Protein AF-A0A1V5IBQ7-F1 (afdb_monomer_lite)

Structure (mmCIF, N/CA/C/O backbone):
data_AF-A0A1V5IBQ7-F1
#
_entry.id   AF-A0A1V5IBQ7-F1
#
loop_
_atom_site.group_PDB
_atom_site.id
_atom_site.type_symbol
_atom_site.label_atom_id
_atom_site.label_alt_id
_atom_site.label_comp_id
_atom_site.label_asym_id
_atom_site.label_entity_id
_atom_site.label_seq_id
_atom_site.pdbx_PDB_ins_code
_atom_site.Cartn_x
_atom_site.Cartn_y
_atom_site.Cartn_z
_atom_site.occupancy
_atom_site.B_iso_or_equiv
_atom_site.auth_seq_id
_atom_site.auth_comp_id
_atom_site.auth_asym_id
_atom_site.auth_atom_id
_atom_site.pdbx_PDB_model_num
ATOM 1 N N . MET A 1 1 ? -0.102 -18.484 -30.378 1.00 35.25 1 MET A N 1
ATOM 2 C CA . MET A 1 1 ? -0.505 -17.103 -30.706 1.00 35.25 1 MET A CA 1
ATOM 3 C C . MET A 1 1 ? 0.194 -16.217 -29.705 1.00 35.25 1 MET A C 1
ATOM 5 O O . MET A 1 1 ? -0.128 -16.312 -28.526 1.00 35.25 1 MET A O 1
ATOM 9 N N . ASP A 1 2 ? 1.198 -15.472 -30.157 1.00 36.94 2 ASP A N 1
ATOM 10 C CA . ASP A 1 2 ? 1.989 -14.586 -29.307 1.00 36.94 2 ASP A CA 1
ATOM 11 C C . ASP A 1 2 ? 1.086 -13.490 -28.753 1.00 36.94 2 ASP A C 1
ATOM 13 O O . ASP A 1 2 ? 0.539 -12.674 -29.496 1.00 36.94 2 ASP A O 1
ATOM 17 N N . SER A 1 3 ? 0.877 -13.509 -27.437 1.00 38.28 3 SER A N 1
ATOM 18 C CA . SER A 1 3 ? 0.305 -12.353 -26.763 1.00 38.28 3 SER A CA 1
ATOM 19 C C . SER A 1 3 ? 1.280 -11.197 -26.986 1.00 38.28 3 SER A C 1
ATOM 21 O O . SER A 1 3 ? 2.475 -11.395 -26.744 1.00 38.28 3 SER A O 1
ATOM 23 N N . PRO A 1 4 ? 0.836 -10.015 -27.450 1.00 46.97 4 PRO A N 1
ATOM 24 C CA . PRO A 1 4 ? 1.734 -8.875 -27.555 1.00 46.97 4 PRO A CA 1
ATOM 25 C C . PRO A 1 4 ? 2.390 -8.678 -26.183 1.00 46.97 4 PRO A C 1
ATOM 27 O O . PRO A 1 4 ? 1.719 -8.770 -25.146 1.00 46.97 4 PRO A O 1
ATOM 30 N N . GLY A 1 5 ? 3.720 -8.552 -26.171 1.00 51.47 5 GLY A N 1
ATOM 31 C CA . GLY A 1 5 ? 4.508 -8.377 -24.950 1.00 51.47 5 GLY A CA 1
ATOM 32 C C . GLY A 1 5 ? 4.033 -7.172 -24.134 1.00 51.47 5 GLY A C 1
ATOM 33 O O . GLY A 1 5 ? 3.216 -6.380 -24.603 1.00 51.47 5 GLY A O 1
ATOM 34 N N . TYR A 1 6 ? 4.535 -7.036 -22.906 1.00 53.69 6 TYR A N 1
ATOM 35 C CA . TYR A 1 6 ? 4.294 -5.849 -22.083 1.00 53.69 6 TYR A CA 1
ATOM 36 C C . TYR A 1 6 ? 4.487 -4.559 -22.901 1.00 53.69 6 TYR A C 1
ATOM 38 O O . TYR A 1 6 ? 5.527 -4.370 -23.535 1.00 53.69 6 TYR A O 1
ATOM 46 N N . GLN A 1 7 ? 3.489 -3.673 -22.870 1.00 56.88 7 GLN A N 1
ATOM 47 C CA . GLN A 1 7 ? 3.566 -2.362 -23.504 1.00 56.88 7 GLN A CA 1
ATOM 48 C C . GLN A 1 7 ? 3.647 -1.294 -22.419 1.00 56.88 7 GLN A C 1
ATOM 50 O O . GLN A 1 7 ? 2.712 -1.103 -21.642 1.00 56.88 7 GLN A O 1
ATOM 55 N N . GLN A 1 8 ? 4.767 -0.574 -22.380 1.00 57.59 8 GLN A N 1
ATOM 56 C CA . GLN A 1 8 ? 4.856 0.643 -21.584 1.00 57.59 8 GLN A CA 1
ATOM 57 C C . GLN A 1 8 ? 3.923 1.691 -22.187 1.00 57.59 8 GLN A C 1
ATOM 59 O O . GLN A 1 8 ? 3.965 1.940 -23.393 1.00 57.59 8 GLN A O 1
ATOM 64 N N . LEU A 1 9 ? 3.093 2.312 -21.352 1.00 61.78 9 LEU A N 1
ATOM 65 C CA . LEU A 1 9 ? 2.258 3.414 -21.805 1.00 61.78 9 LEU A CA 1
ATOM 66 C C . LEU A 1 9 ? 3.165 4.605 -22.127 1.00 61.78 9 LEU A C 1
ATOM 68 O O . LEU A 1 9 ? 3.893 5.107 -21.266 1.00 61.78 9 LEU A O 1
ATOM 72 N N . VAL A 1 10 ? 3.157 5.013 -23.395 1.00 56.47 10 VAL A N 1
ATOM 73 C CA . VAL A 1 10 ? 3.903 6.177 -23.874 1.00 56.47 10 VAL A CA 1
ATOM 74 C C . VAL A 1 10 ? 3.094 7.419 -23.516 1.00 56.47 10 VAL A C 1
ATOM 76 O O . VAL A 1 10 ? 1.990 7.620 -24.019 1.00 56.47 10 VAL A O 1
ATOM 79 N N . LEU A 1 11 ? 3.635 8.229 -22.611 1.00 61.00 11 LEU A N 1
ATOM 80 C CA . LEU A 1 11 ? 2.981 9.415 -22.061 1.00 61.00 11 LEU A CA 1
ATOM 81 C C . LEU A 1 11 ? 3.587 10.662 -22.707 1.00 61.00 11 LEU A C 1
ATOM 83 O O . LEU A 1 11 ? 4.438 11.304 -22.107 1.00 61.00 11 LEU A O 1
ATOM 87 N N . GLY A 1 12 ? 3.177 10.956 -23.944 1.00 53.47 12 GLY A N 1
ATOM 88 C CA . GLY A 1 12 ? 3.605 12.152 -24.684 1.00 53.47 12 GLY A CA 1
ATOM 89 C C . GLY A 1 12 ? 5.128 12.316 -24.844 1.00 53.47 12 GLY A C 1
ATOM 90 O O . GLY A 1 12 ? 5.923 11.448 -24.490 1.00 53.47 12 GLY A O 1
ATOM 91 N N . ASN A 1 13 ? 5.537 13.438 -25.423 1.00 53.88 13 ASN A N 1
ATOM 92 C CA . ASN A 1 13 ? 6.916 13.910 -25.512 1.00 53.88 13 ASN A CA 1
ATOM 93 C C . ASN A 1 13 ? 7.225 14.930 -24.403 1.00 53.88 13 ASN A C 1
ATOM 95 O O . ASN A 1 13 ? 6.336 15.425 -23.711 1.00 53.88 13 ASN A O 1
ATOM 99 N N . TRP A 1 14 ? 8.504 15.284 -24.250 1.00 46.31 14 TRP A N 1
ATOM 100 C CA . TRP A 1 14 ? 8.918 16.377 -23.365 1.00 46.31 14 TRP A CA 1
ATOM 101 C C . TRP A 1 14 ? 8.204 17.684 -23.753 1.00 46.31 14 TRP A C 1
ATOM 103 O O . TRP A 1 14 ? 8.343 18.151 -24.884 1.00 46.31 14 TRP A O 1
ATOM 113 N N . GLY A 1 15 ? 7.446 18.259 -22.814 1.00 52.03 15 GLY A N 1
ATOM 114 C CA . GLY A 1 15 ? 6.606 19.444 -23.033 1.00 52.03 15 GLY A CA 1
ATOM 115 C C . GLY A 1 15 ? 5.117 19.155 -23.275 1.00 52.03 15 GLY A C 1
ATOM 116 O O . GLY A 1 15 ? 4.326 20.099 -23.274 1.00 52.03 15 GLY A O 1
ATOM 117 N N . ASP A 1 16 ? 4.721 17.887 -23.431 1.00 50.47 16 ASP A N 1
ATOM 118 C CA . ASP A 1 16 ? 3.311 17.492 -23.502 1.00 50.47 16 ASP A CA 1
ATOM 119 C C . ASP A 1 16 ? 2.652 17.487 -22.106 1.00 50.47 16 ASP A C 1
ATOM 121 O O . ASP A 1 16 ? 3.338 17.349 -21.088 1.00 50.47 16 ASP A O 1
ATOM 125 N N . PRO A 1 17 ? 1.313 17.615 -22.019 1.00 57.62 17 PRO A N 1
ATOM 126 C CA . PRO A 1 17 ? 0.596 17.506 -20.754 1.00 57.62 17 PRO A CA 1
ATOM 127 C C . PRO A 1 17 ? 0.836 16.155 -20.073 1.00 57.62 17 PRO A C 1
ATOM 129 O O . PRO A 1 17 ? 0.844 15.112 -20.727 1.00 57.62 17 PRO A O 1
ATOM 132 N N . ALA A 1 18 ? 0.940 16.168 -18.742 1.00 63.75 18 ALA A N 1
ATOM 133 C CA . ALA A 1 18 ? 1.039 14.944 -17.957 1.00 63.75 18 ALA A CA 1
ATOM 134 C C . ALA A 1 18 ? -0.150 14.010 -18.253 1.00 63.75 18 ALA A C 1
ATOM 136 O O . ALA A 1 18 ? -1.313 14.409 -18.133 1.00 63.75 18 ALA A O 1
ATOM 137 N N . ALA A 1 19 ? 0.143 12.764 -18.620 1.00 77.44 19 ALA A N 1
ATOM 138 C CA . ALA A 1 19 ? -0.859 11.762 -18.966 1.00 77.44 19 ALA A CA 1
ATOM 139 C C . ALA A 1 19 ? -0.972 10.705 -17.864 1.00 77.44 19 ALA A C 1
ATOM 141 O O . ALA A 1 19 ? -0.015 10.445 -17.130 1.00 77.44 19 ALA A O 1
ATOM 142 N N . THR A 1 20 ? -2.160 10.112 -17.723 1.00 84.75 20 THR A N 1
ATOM 143 C CA . THR A 1 20 ? -2.398 9.083 -16.706 1.00 84.75 20 THR A CA 1
ATOM 144 C C . THR A 1 20 ? -1.572 7.832 -16.982 1.00 84.75 20 THR A C 1
ATOM 146 O O . THR A 1 20 ? -1.554 7.308 -18.094 1.00 84.75 20 THR A O 1
ATOM 149 N N . VAL A 1 21 ? -0.902 7.349 -15.942 1.00 89.25 21 VAL A N 1
ATOM 150 C CA . VAL A 1 21 ? -0.140 6.097 -15.950 1.00 89.25 21 VAL A CA 1
ATOM 151 C C . VAL A 1 21 ? -1.081 4.891 -15.874 1.00 89.25 21 VAL A C 1
ATOM 153 O O . VAL A 1 21 ? -0.724 3.795 -16.293 1.00 89.25 21 VAL A O 1
ATOM 156 N N . PHE A 1 22 ? -2.305 5.078 -15.375 1.00 91.00 22 PHE A N 1
ATOM 157 C CA . PHE A 1 22 ? -3.298 4.016 -15.233 1.00 91.00 22 PHE A CA 1
ATOM 158 C C . PHE A 1 22 ? -4.612 4.441 -15.906 1.00 91.00 22 PHE A C 1
ATOM 160 O O . PHE A 1 22 ? -5.525 4.925 -15.233 1.00 91.00 22 PHE A O 1
ATOM 167 N N . PRO A 1 23 ? -4.736 4.284 -17.241 1.00 89.12 23 PRO A N 1
ATOM 168 C CA . PRO A 1 23 ? -5.929 4.677 -17.981 1.00 89.12 23 PRO A CA 1
ATOM 169 C C . PRO A 1 23 ? -7.198 4.074 -17.381 1.00 89.12 23 PRO A C 1
ATOM 171 O O . PRO A 1 23 ? -7.229 2.880 -17.073 1.00 89.12 23 PRO A O 1
ATOM 174 N N . TRP A 1 24 ? -8.248 4.895 -17.261 1.00 86.75 24 TRP A N 1
ATOM 175 C CA . TRP A 1 24 ? -9.507 4.518 -16.610 1.00 86.75 24 TRP A CA 1
ATOM 176 C C . TRP A 1 24 ? -10.040 3.171 -17.101 1.00 86.75 24 TRP A C 1
ATOM 178 O O . TRP A 1 24 ? -10.300 2.300 -16.280 1.00 86.75 24 TRP A O 1
ATOM 188 N N . ASP A 1 25 ? -10.122 2.961 -18.417 1.00 87.50 25 ASP A N 1
ATOM 189 C CA . ASP A 1 25 ? -10.703 1.743 -18.993 1.00 87.50 25 ASP A CA 1
ATOM 190 C C . ASP A 1 25 ? -9.918 0.477 -18.625 1.00 87.50 25 ASP A C 1
ATOM 192 O O . ASP A 1 25 ? -10.505 -0.577 -18.380 1.00 87.50 25 ASP A O 1
ATOM 196 N N . GLN A 1 26 ? -8.587 0.575 -18.530 1.00 90.56 26 GLN A N 1
ATOM 197 C CA . GLN A 1 26 ? -7.750 -0.547 -18.102 1.00 90.56 26 GLN A CA 1
ATOM 198 C C . GLN A 1 26 ? -7.884 -0.783 -16.597 1.00 90.56 26 GLN A C 1
ATOM 200 O O . GLN A 1 26 ? -8.040 -1.923 -16.161 1.00 90.56 26 GLN A O 1
ATOM 205 N N . PHE A 1 27 ? -7.849 0.293 -15.808 1.00 91.38 27 PHE A N 1
ATOM 206 C CA . PHE A 1 27 ? -7.918 0.228 -14.355 1.00 91.38 27 PHE A CA 1
ATOM 207 C C . PHE A 1 27 ? -9.284 -0.263 -13.860 1.00 91.38 27 PHE A C 1
ATOM 209 O O . PHE A 1 27 ? -9.351 -1.247 -13.124 1.00 91.38 27 PHE A O 1
ATOM 216 N N . VAL A 1 28 ? -10.384 0.352 -14.308 1.00 90.44 28 VAL A N 1
ATOM 217 C CA . VAL A 1 28 ? -11.749 0.015 -13.873 1.00 90.44 28 VAL A CA 1
ATOM 218 C 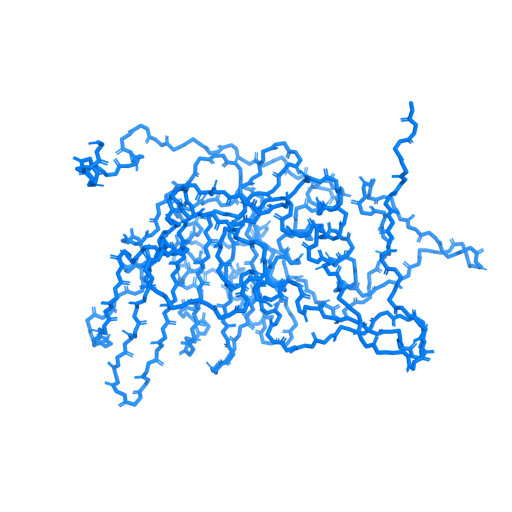C . VAL A 1 28 ? -12.101 -1.434 -14.209 1.00 90.44 28 VAL A C 1
ATOM 220 O O . VAL A 1 28 ? -12.747 -2.124 -13.423 1.00 90.44 28 VAL A O 1
ATOM 223 N N . ALA A 1 29 ? -11.571 -1.960 -15.319 1.00 91.94 29 ALA A N 1
ATOM 224 C CA . ALA A 1 29 ? -11.750 -3.352 -15.705 1.00 91.94 29 ALA A CA 1
ATOM 225 C C . ALA A 1 29 ? -11.104 -4.341 -14.718 1.00 91.94 29 ALA A C 1
ATOM 227 O O . ALA A 1 29 ? -11.378 -5.546 -14.811 1.00 91.94 29 ALA A O 1
ATOM 228 N N . ARG A 1 30 ? -10.229 -3.888 -13.809 1.00 95.25 30 ARG A N 1
ATOM 229 C CA . ARG A 1 30 ? -9.585 -4.665 -12.729 1.00 95.25 30 ARG A CA 1
ATOM 230 C C . ARG A 1 30 ? -10.206 -4.427 -11.357 1.00 95.25 30 ARG A C 1
ATOM 232 O O . ARG A 1 30 ? -9.819 -5.092 -10.401 1.00 95.25 30 ARG A O 1
ATOM 239 N N . VAL A 1 31 ? -11.182 -3.535 -11.249 1.00 93.38 31 VAL A N 1
ATOM 240 C CA . VAL A 1 31 ? -11.894 -3.332 -9.992 1.00 93.38 31 VAL A CA 1
ATOM 241 C C . VAL A 1 31 ? -12.941 -4.435 -9.819 1.00 93.38 31 VAL A C 1
ATOM 243 O O . VAL A 1 31 ? -13.623 -4.823 -10.775 1.00 93.38 31 VAL A O 1
ATOM 246 N N . ARG A 1 32 ? -13.031 -5.009 -8.620 1.00 89.81 32 ARG A N 1
ATOM 247 C CA . ARG A 1 32 ? -13.919 -6.132 -8.297 1.00 89.81 32 ARG A CA 1
ATOM 248 C C . ARG A 1 32 ? -14.661 -5.893 -6.983 1.00 89.81 32 ARG A C 1
ATOM 250 O O . ARG A 1 32 ? -14.136 -5.208 -6.103 1.00 89.81 32 ARG A O 1
ATOM 257 N N . PRO A 1 33 ? -15.842 -6.508 -6.805 1.00 85.88 33 PRO A N 1
ATOM 258 C CA . PRO A 1 33 ? -16.378 -6.715 -5.472 1.00 85.88 33 PRO A CA 1
ATOM 259 C C . PRO A 1 33 ? -15.446 -7.691 -4.744 1.00 85.88 33 PRO A C 1
ATOM 261 O O . PRO A 1 33 ? -15.320 -8.851 -5.137 1.00 85.88 33 PRO A O 1
ATOM 264 N N . VAL A 1 34 ? -14.756 -7.205 -3.715 1.00 90.12 34 VAL A N 1
ATOM 265 C CA . VAL A 1 34 ? -13.892 -8.001 -2.834 1.00 90.12 34 VAL A CA 1
ATOM 266 C C . VAL A 1 34 ? -14.585 -8.083 -1.470 1.00 90.12 34 VAL A C 1
ATOM 268 O O . VAL A 1 34 ? -14.435 -7.162 -0.670 1.00 90.12 34 VAL A O 1
ATOM 271 N N . PRO A 1 35 ? -15.399 -9.122 -1.198 1.00 87.06 35 PRO A N 1
ATOM 272 C CA . PRO A 1 35 ? -16.216 -9.190 0.019 1.00 87.06 35 PRO A CA 1
ATOM 273 C C . PRO A 1 35 ? -15.404 -9.150 1.316 1.00 87.06 35 PRO A C 1
ATOM 275 O O . PRO A 1 35 ? -15.910 -8.728 2.352 1.00 87.06 35 PRO A O 1
ATOM 278 N N . GLU A 1 36 ? -14.152 -9.598 1.260 1.00 88.69 36 GLU A N 1
ATOM 279 C CA . GLU A 1 36 ? -13.222 -9.602 2.385 1.00 88.69 36 GLU A CA 1
ATOM 280 C C . GLU A 1 36 ? -12.582 -8.226 2.633 1.00 88.69 36 GLU A C 1
ATOM 282 O O . GLU A 1 36 ? -11.951 -8.041 3.672 1.00 88.69 36 GLU A O 1
ATOM 287 N N . TYR A 1 37 ? -12.739 -7.266 1.710 1.00 95.88 37 TYR A N 1
ATOM 288 C CA . TYR A 1 37 ? -12.094 -5.961 1.806 1.00 95.88 37 TYR A CA 1
ATOM 289 C C . TYR A 1 37 ? -12.641 -5.140 2.969 1.00 95.88 37 TYR A C 1
ATOM 291 O O . TYR A 1 37 ? -13.819 -4.768 3.001 1.00 95.88 37 TYR A O 1
ATOM 299 N N . VAL A 1 38 ? -11.738 -4.803 3.888 1.00 97.50 38 VAL A N 1
ATOM 300 C CA . VAL A 1 38 ? -11.978 -3.865 4.983 1.00 97.50 38 VAL A CA 1
ATOM 301 C C . VAL A 1 38 ? -10.990 -2.713 4.876 1.00 97.50 38 VAL A C 1
ATOM 303 O O . VAL A 1 38 ? -9.784 -2.917 4.724 1.00 97.50 38 VAL A O 1
ATOM 306 N N . VAL A 1 39 ? -11.505 -1.494 4.996 1.00 98.19 39 VAL A N 1
ATOM 307 C CA . VAL A 1 39 ? -10.708 -0.271 5.072 1.00 98.19 39 VAL A CA 1
ATOM 308 C C . VAL A 1 39 ? -10.912 0.396 6.422 1.00 98.19 39 VAL A C 1
ATOM 310 O O . VAL A 1 39 ? -12.038 0.473 6.913 1.00 98.19 39 VAL A O 1
ATOM 313 N N . ALA A 1 40 ? -9.831 0.895 7.014 1.00 98.56 40 ALA A N 1
ATOM 314 C CA . ALA A 1 40 ? -9.877 1.720 8.213 1.00 98.56 40 ALA A CA 1
ATOM 315 C C . ALA A 1 40 ? -9.034 2.985 8.043 1.00 98.56 40 ALA A C 1
ATOM 317 O O . ALA A 1 40 ? -7.944 2.930 7.477 1.00 98.56 40 ALA A O 1
ATOM 318 N N . SER A 1 41 ? -9.517 4.108 8.570 1.00 98.38 41 SER A N 1
ATOM 319 C CA . SER A 1 41 ? -8.748 5.344 8.712 1.00 98.38 41 SER A CA 1
ATOM 320 C C . SER A 1 41 ? -8.792 5.806 10.160 1.00 98.38 41 SER A C 1
ATOM 322 O O . SER A 1 41 ? -9.868 5.959 10.751 1.00 98.38 41 SER A O 1
ATOM 324 N N . LEU A 1 42 ? -7.605 5.979 10.738 1.00 98.38 42 LEU A N 1
ATOM 325 C CA . LEU A 1 42 ? -7.406 6.477 12.089 1.00 98.38 42 LEU A CA 1
ATOM 326 C C . LEU A 1 42 ? -6.672 7.816 12.012 1.00 98.38 42 LEU A C 1
ATOM 328 O O . LEU A 1 42 ? -5.600 7.916 11.408 1.00 98.38 42 LEU A O 1
ATOM 332 N N . ILE A 1 43 ? -7.221 8.834 12.671 1.00 97.94 43 ILE A N 1
ATOM 333 C CA . ILE A 1 43 ? -6.656 10.186 12.697 1.00 97.94 43 ILE A CA 1
ATOM 334 C C . ILE A 1 43 ? -6.471 10.611 14.147 1.00 97.94 43 ILE A C 1
ATOM 336 O O . ILE A 1 43 ? -7.441 10.732 14.893 1.00 97.94 43 ILE A O 1
ATOM 340 N N . HIS A 1 44 ? -5.226 10.858 14.548 1.00 97.00 44 HIS A N 1
ATOM 341 C CA . HIS A 1 44 ? -4.927 11.364 15.883 1.00 97.00 44 HIS A CA 1
ATOM 342 C C . HIS A 1 44 ? -5.070 12.895 15.930 1.00 97.00 44 HIS A C 1
ATOM 344 O O . HIS A 1 44 ? -4.364 13.638 15.244 1.00 97.00 44 HIS A O 1
ATOM 350 N N . ASN A 1 45 ? -5.987 13.374 16.768 1.00 95.75 45 ASN A N 1
ATOM 351 C CA . ASN A 1 45 ? -6.273 14.785 16.990 1.00 95.75 45 ASN A CA 1
ATOM 352 C C . ASN A 1 45 ? -5.654 15.235 18.317 1.00 95.75 45 ASN A C 1
ATOM 354 O O . ASN A 1 45 ? -6.316 15.287 19.354 1.00 95.75 45 ASN A O 1
ATOM 358 N N . ALA A 1 46 ? -4.362 15.572 18.282 1.00 92.19 46 ALA A N 1
ATOM 359 C CA . ALA A 1 46 ? -3.617 15.974 19.476 1.00 92.19 46 ALA A CA 1
ATOM 360 C C . ALA A 1 46 ? -4.258 17.142 20.264 1.00 92.19 46 ALA A C 1
ATOM 362 O O . ALA A 1 46 ? -4.322 17.036 21.490 1.00 92.19 46 ALA A O 1
ATOM 363 N N . PRO A 1 47 ? -4.786 18.218 19.632 1.00 93.81 47 PRO A N 1
ATOM 364 C CA . PRO A 1 47 ? -5.398 19.324 20.377 1.00 93.81 47 PRO A CA 1
ATOM 365 C C . PRO A 1 47 ? -6.659 18.915 21.148 1.00 93.81 47 PRO A C 1
ATOM 367 O O . PRO A 1 47 ? -6.883 19.387 22.259 1.00 93.81 47 PRO A O 1
ATOM 370 N N . GLN A 1 48 ? -7.468 18.026 20.573 1.00 95.69 48 GLN A N 1
ATOM 371 C CA . GLN A 1 48 ? -8.701 17.516 21.174 1.00 95.69 48 GLN A CA 1
ATOM 372 C C . GLN A 1 48 ? -8.449 16.327 22.108 1.00 95.69 48 GLN A C 1
ATOM 374 O O . GLN A 1 48 ? -9.345 15.941 22.850 1.00 95.69 48 GLN A O 1
ATOM 379 N N . ARG A 1 49 ? -7.232 15.763 22.099 1.00 96.81 49 ARG A N 1
ATOM 380 C CA . ARG A 1 49 ? -6.878 14.512 22.786 1.00 96.81 49 ARG A CA 1
ATOM 381 C C . ARG A 1 49 ? -7.798 13.358 22.386 1.00 96.81 49 ARG A C 1
ATOM 383 O O . ARG A 1 49 ? -8.135 12.514 23.215 1.00 96.81 49 ARG A O 1
ATOM 390 N N . THR A 1 50 ? -8.168 13.305 21.110 1.00 98.19 50 THR A N 1
ATOM 391 C CA . THR A 1 50 ? -9.027 12.257 20.557 1.00 98.19 50 THR A CA 1
ATOM 392 C C . THR A 1 50 ? -8.369 11.540 19.386 1.00 98.19 50 THR A C 1
ATOM 394 O O . THR A 1 50 ? -7.433 12.035 18.757 1.00 98.19 50 THR A O 1
ATOM 397 N N . VAL A 1 51 ? -8.864 10.346 19.086 1.00 98.19 51 VAL A N 1
ATOM 398 C CA . VAL A 1 51 ? -8.591 9.615 17.853 1.00 98.19 51 VAL A CA 1
ATOM 399 C C . VAL A 1 51 ? -9.918 9.420 17.133 1.00 98.19 51 VAL A C 1
ATOM 401 O O . VAL A 1 51 ? -10.827 8.794 17.681 1.00 98.19 51 VAL A O 1
ATOM 404 N N . GLN A 1 52 ? -10.022 9.939 15.911 1.00 98.31 52 GLN A N 1
ATOM 405 C CA . GLN A 1 52 ? -11.117 9.587 15.014 1.00 98.31 52 GLN A CA 1
ATOM 406 C C . GLN A 1 52 ? -10.819 8.221 14.408 1.00 98.31 52 GLN A C 1
ATOM 408 O O . GLN A 1 52 ? -9.740 8.013 13.853 1.00 98.31 52 GLN A O 1
ATOM 413 N N . VAL A 1 53 ? -11.774 7.305 14.494 1.00 98.38 53 VAL A N 1
ATOM 414 C CA . VAL A 1 53 ? -11.694 5.966 13.923 1.00 98.38 53 VAL A CA 1
ATOM 415 C C . VAL A 1 53 ? -12.871 5.765 12.989 1.00 98.38 53 VAL A C 1
ATOM 417 O O . VAL A 1 53 ? -14.022 5.752 13.420 1.00 98.38 53 VAL A O 1
ATOM 420 N N . THR A 1 54 ? -12.568 5.546 11.717 1.00 98.44 54 THR A N 1
ATOM 421 C CA . THR A 1 54 ? -13.543 5.113 10.718 1.00 98.44 54 THR A CA 1
ATOM 422 C C . THR A 1 54 ? -13.128 3.756 10.173 1.00 98.44 54 THR A C 1
ATOM 424 O O . THR A 1 54 ? -11.947 3.509 9.932 1.00 98.44 54 THR A O 1
ATOM 427 N N . ALA A 1 55 ? -14.087 2.854 10.000 1.00 98.31 55 ALA A N 1
ATOM 428 C CA . ALA A 1 55 ? -13.876 1.567 9.356 1.00 98.31 55 ALA A CA 1
ATOM 429 C C . ALA A 1 55 ? -15.084 1.216 8.495 1.00 98.31 55 ALA A C 1
ATOM 431 O O . ALA A 1 55 ? -16.222 1.481 8.882 1.00 98.31 55 ALA A O 1
ATOM 432 N N . SER A 1 56 ? -14.850 0.625 7.330 1.00 97.56 56 SER A N 1
ATOM 433 C CA . SER A 1 56 ? -15.892 0.262 6.373 1.00 97.56 56 SER A CA 1
ATOM 434 C C . SER A 1 56 ? -15.551 -1.023 5.625 1.00 97.56 56 SER A C 1
ATOM 436 O O . SER A 1 56 ? -14.385 -1.394 5.496 1.00 97.56 56 SER A O 1
ATOM 438 N N . ARG A 1 57 ? -16.583 -1.682 5.103 1.00 95.44 57 ARG A N 1
ATOM 439 C CA . ARG A 1 57 ? -16.481 -2.782 4.130 1.00 95.44 57 ARG A CA 1
ATOM 440 C C . ARG A 1 57 ? -17.094 -2.354 2.803 1.00 95.44 57 ARG A C 1
ATOM 442 O O . ARG A 1 57 ? -17.866 -1.399 2.783 1.00 95.44 57 ARG A O 1
ATOM 449 N N . LEU A 1 58 ? -16.811 -3.071 1.719 1.00 91.50 58 LEU A N 1
ATOM 450 C CA . LEU A 1 58 ? -17.525 -2.838 0.459 1.00 91.50 58 LEU A CA 1
ATOM 451 C C . LEU A 1 58 ? -19.019 -3.159 0.601 1.00 91.50 58 LEU A C 1
ATOM 453 O O . LEU A 1 58 ? -19.396 -4.140 1.249 1.00 91.50 58 LEU A O 1
ATOM 457 N N . ASP A 1 59 ? -19.862 -2.354 -0.042 1.00 87.69 59 ASP A N 1
ATOM 458 C CA . ASP A 1 59 ? -21.252 -2.730 -0.296 1.00 87.69 59 ASP A CA 1
ATOM 459 C C . ASP A 1 59 ? -21.290 -3.767 -1.434 1.00 87.69 59 ASP A C 1
ATOM 461 O O . ASP A 1 59 ? -20.864 -3.463 -2.553 1.00 87.69 59 ASP A O 1
ATOM 465 N N . PRO A 1 60 ? -21.788 -4.995 -1.199 1.00 81.31 60 PRO A N 1
ATOM 466 C CA . PRO A 1 60 ? -21.859 -6.020 -2.239 1.00 81.31 60 PRO A CA 1
ATOM 467 C C . PRO A 1 60 ? -22.826 -5.659 -3.376 1.00 81.31 60 PRO A C 1
ATOM 469 O O . PRO A 1 60 ? -22.770 -6.278 -4.438 1.00 81.31 60 PRO A O 1
ATOM 472 N N . THR A 1 61 ? -23.717 -4.687 -3.164 1.00 81.31 61 THR A N 1
ATOM 473 C CA . THR A 1 61 ? -24.681 -4.212 -4.163 1.00 81.31 61 THR A CA 1
ATOM 474 C C . THR A 1 61 ? -24.152 -3.040 -4.989 1.00 81.31 61 THR A C 1
ATOM 476 O O . THR A 1 61 ? -24.756 -2.687 -6.005 1.00 81.31 61 THR A O 1
ATOM 479 N N . TYR A 1 62 ? -23.015 -2.454 -4.598 1.00 81.38 62 TYR A N 1
ATOM 480 C CA . TYR A 1 62 ? -22.424 -1.341 -5.324 1.00 81.38 62 TYR A CA 1
ATOM 481 C C . TYR A 1 62 ? -21.905 -1.794 -6.689 1.00 81.38 62 TYR A C 1
ATOM 483 O O . TYR A 1 62 ? -21.053 -2.678 -6.810 1.00 81.38 62 TYR A O 1
ATOM 491 N N . GLN A 1 63 ? -22.412 -1.144 -7.733 1.00 74.56 63 GLN A N 1
ATOM 492 C CA . GLN A 1 63 ? -21.926 -1.292 -9.096 1.00 74.56 63 GLN A CA 1
ATOM 493 C C . GLN A 1 63 ? -21.138 -0.045 -9.475 1.00 74.56 63 GLN A C 1
ATOM 495 O O . GLN A 1 63 ? -21.602 1.080 -9.300 1.00 74.56 63 GLN A O 1
ATOM 500 N N . ILE A 1 64 ? -19.942 -0.244 -10.021 1.00 73.94 64 ILE A N 1
ATOM 501 C CA . ILE A 1 64 ? -19.120 0.864 -10.501 1.00 73.94 64 ILE A CA 1
ATOM 502 C C . ILE A 1 64 ? -19.758 1.393 -11.784 1.00 73.94 64 ILE A C 1
ATOM 504 O O . ILE A 1 64 ? -19.693 0.747 -12.831 1.00 73.94 64 ILE A O 1
ATOM 508 N N . GLY A 1 65 ? -20.394 2.558 -11.688 1.00 62.06 65 GLY A N 1
ATOM 509 C CA . GLY A 1 65 ? -20.937 3.269 -12.839 1.00 62.06 65 GLY A CA 1
ATOM 510 C C . GLY A 1 65 ? -19.838 3.773 -13.780 1.00 62.06 65 GLY A C 1
ATOM 511 O O . GLY A 1 65 ? -18.692 4.005 -13.381 1.00 62.06 65 GLY A O 1
ATOM 512 N N . ALA A 1 66 ? -20.196 3.981 -15.049 1.00 49.62 66 ALA A N 1
ATOM 513 C CA . ALA A 1 66 ? -19.356 4.711 -15.990 1.00 49.62 66 ALA A CA 1
ATOM 514 C C . ALA A 1 66 ? -19.253 6.173 -15.527 1.00 49.62 66 ALA A C 1
ATOM 516 O O . ALA A 1 66 ? -20.203 6.925 -15.692 1.00 49.62 66 ALA A O 1
ATOM 517 N N . ARG A 1 67 ? -18.123 6.533 -14.900 1.00 51.94 67 ARG A N 1
ATOM 518 C CA . ARG A 1 67 ? -17.682 7.891 -14.522 1.00 51.94 67 ARG A CA 1
ATOM 519 C C . ARG A 1 67 ? -18.833 8.906 -14.366 1.00 51.94 67 ARG A C 1
ATOM 521 O O . ARG A 1 67 ? -18.963 9.825 -15.167 1.00 51.94 67 ARG A O 1
ATOM 528 N N . THR A 1 68 ? -19.672 8.748 -13.349 1.00 43.34 68 THR A N 1
ATOM 529 C CA . THR A 1 68 ? -20.763 9.695 -13.095 1.00 43.34 68 THR A CA 1
ATOM 530 C C . THR A 1 68 ? -20.229 10.868 -12.281 1.00 43.34 68 THR A C 1
ATOM 532 O O . THR A 1 68 ? -20.047 10.775 -11.067 1.00 43.34 68 THR A O 1
ATOM 535 N N . GLY A 1 69 ? -19.935 11.968 -12.975 1.00 45.50 69 GLY A N 1
ATOM 536 C CA . GLY A 1 69 ? -20.086 13.286 -12.369 1.00 45.50 69 GLY A CA 1
ATOM 537 C C . GLY A 1 69 ? -21.565 13.484 -12.042 1.00 45.50 69 GLY A C 1
ATOM 538 O O . GLY A 1 69 ? -22.411 13.130 -12.855 1.00 45.50 69 GLY A O 1
ATOM 539 N N . ASP A 1 70 ? -21.839 13.996 -10.848 1.00 45.31 70 ASP A N 1
ATOM 540 C CA . ASP A 1 70 ? -23.157 14.415 -10.365 1.00 45.31 70 ASP A CA 1
ATOM 541 C C . ASP A 1 70 ? -24.277 13.364 -10.377 1.00 45.31 70 ASP A C 1
ATOM 543 O O . ASP A 1 70 ? -25.134 13.404 -11.246 1.00 45.31 70 ASP A O 1
ATOM 547 N N . GLU A 1 71 ? -24.387 12.542 -9.324 1.00 40.56 71 GLU A N 1
ATOM 548 C CA . GLU A 1 71 ? -25.711 12.122 -8.832 1.00 40.56 71 GLU A CA 1
ATOM 549 C C . GLU A 1 71 ? -25.752 12.046 -7.297 1.00 40.56 71 GLU A C 1
ATOM 551 O O . GLU A 1 71 ? -24.903 11.447 -6.634 1.00 40.56 71 GLU A O 1
ATOM 556 N N . ALA A 1 72 ? -26.767 12.691 -6.723 1.00 41.59 72 ALA A N 1
ATOM 557 C CA . ALA A 1 72 ? -27.034 12.728 -5.295 1.00 41.59 72 ALA A CA 1
ATOM 558 C C . ALA A 1 72 ? -27.601 11.385 -4.782 1.00 41.59 72 ALA A C 1
ATOM 560 O O . ALA A 1 72 ? -28.699 10.968 -5.139 1.00 41.59 72 ALA A O 1
ATOM 561 N N . ALA A 1 73 ? -26.819 10.744 -3.911 1.00 47.72 73 ALA A N 1
ATOM 562 C CA . ALA A 1 73 ? -27.138 9.894 -2.752 1.00 47.72 73 ALA A CA 1
ATOM 563 C C . ALA A 1 73 ? -28.556 9.285 -2.577 1.00 47.72 73 ALA A C 1
ATOM 565 O O . ALA A 1 73 ? -29.153 9.411 -1.508 1.00 47.72 73 ALA A O 1
ATOM 566 N N . THR A 1 74 ? -29.068 8.539 -3.558 1.00 48.84 74 THR A N 1
ATOM 567 C CA . THR A 1 74 ? -30.138 7.537 -3.316 1.00 48.84 74 THR A CA 1
ATOM 568 C C . THR A 1 74 ? -29.792 6.126 -3.810 1.00 48.84 74 THR A C 1
ATOM 570 O O . THR A 1 74 ? -30.584 5.203 -3.638 1.00 48.84 74 THR A O 1
ATOM 573 N N . GLY A 1 75 ? -28.589 5.937 -4.365 1.00 57.28 75 GLY A N 1
ATOM 574 C CA . GLY A 1 75 ? -28.058 4.637 -4.782 1.00 57.28 75 GLY A CA 1
ATOM 575 C C . GLY A 1 75 ? -27.183 3.949 -3.721 1.00 57.28 75 GLY A C 1
ATOM 576 O O . GLY A 1 75 ? -26.830 4.573 -2.712 1.00 57.28 75 GLY A O 1
ATOM 577 N N . PRO A 1 76 ? -26.819 2.670 -3.949 1.00 64.06 76 PRO A N 1
ATOM 578 C CA . PRO A 1 76 ? -25.894 1.938 -3.088 1.00 64.06 76 PRO A CA 1
ATOM 579 C C . PRO A 1 76 ? -24.575 2.702 -2.934 1.00 64.06 76 PRO A C 1
ATOM 581 O O . PRO A 1 76 ? -24.049 3.266 -3.896 1.00 64.06 76 PRO A O 1
ATOM 584 N N . GLN A 1 77 ? -24.062 2.753 -1.706 1.00 80.00 77 GLN A N 1
ATOM 585 C CA . GLN A 1 77 ? -22.806 3.431 -1.388 1.00 80.00 77 GLN A CA 1
ATOM 586 C C . GLN A 1 77 ? -21.646 2.468 -1.638 1.00 80.00 77 GLN A C 1
ATOM 588 O O . GLN A 1 77 ? -21.788 1.289 -1.360 1.00 80.00 77 GLN A O 1
ATOM 593 N N . PRO A 1 78 ? -20.469 2.917 -2.091 1.00 85.62 78 PRO A N 1
ATOM 594 C CA . PRO A 1 78 ? -19.333 2.015 -2.298 1.00 85.62 78 PRO A CA 1
ATOM 595 C C . PRO A 1 78 ? -18.845 1.348 -1.003 1.00 85.62 78 PRO A C 1
ATOM 597 O O . PRO A 1 78 ? -18.339 0.225 -1.027 1.00 85.62 78 PRO A O 1
ATOM 600 N N . LEU A 1 79 ? -19.003 2.037 0.131 1.00 91.81 79 LEU A N 1
ATOM 601 C CA . LEU A 1 79 ? -18.536 1.610 1.443 1.00 91.81 79 LEU A CA 1
ATOM 602 C C . LEU A 1 79 ? -19.682 1.640 2.460 1.00 91.81 79 LEU A C 1
ATOM 604 O O . LEU A 1 79 ? -20.356 2.656 2.618 1.00 91.81 79 LEU A O 1
ATOM 608 N N . LEU A 1 80 ? -19.864 0.532 3.178 1.00 92.62 80 LEU A N 1
ATOM 609 C CA . LEU A 1 80 ? -20.777 0.418 4.311 1.00 92.62 80 LEU A CA 1
ATOM 610 C C . LEU A 1 80 ? -19.996 0.595 5.620 1.00 92.62 80 LEU A C 1
ATOM 612 O O . LEU A 1 80 ? -19.024 -0.142 5.837 1.00 92.62 80 LEU A O 1
ATOM 616 N N . PRO A 1 81 ? -20.419 1.508 6.513 1.00 94.69 81 PRO A N 1
ATOM 617 C CA . PRO A 1 81 ? -19.715 1.752 7.763 1.00 94.69 81 PRO A CA 1
ATOM 618 C C . PRO A 1 81 ? -19.795 0.536 8.693 1.00 94.69 81 PRO A C 1
ATOM 620 O O . PRO A 1 81 ? -20.865 -0.011 8.957 1.00 94.69 81 PRO A O 1
ATOM 623 N N . ILE A 1 82 ? -18.639 0.136 9.215 1.00 94.94 82 ILE A N 1
ATOM 624 C CA . ILE A 1 82 ? -18.481 -0.811 10.329 1.00 94.94 82 ILE A CA 1
ATOM 625 C C . ILE A 1 82 ? -18.361 -0.028 11.639 1.00 94.94 82 ILE A C 1
ATOM 627 O O . ILE A 1 82 ? -18.909 -0.420 12.669 1.00 94.94 82 ILE A O 1
ATOM 631 N N . MET A 1 83 ? -17.617 1.078 11.602 1.00 94.94 83 MET A N 1
ATOM 632 C CA . MET A 1 83 ? -17.343 1.922 12.755 1.00 94.94 83 MET A CA 1
ATOM 633 C C . MET A 1 83 ? -17.146 3.368 12.312 1.00 94.94 83 MET A C 1
ATOM 635 O O . MET A 1 83 ? -16.478 3.623 11.314 1.00 94.94 83 MET A O 1
ATOM 639 N N . ASP A 1 84 ? -17.685 4.294 13.094 1.00 96.62 84 ASP A N 1
ATOM 640 C CA . ASP A 1 84 ? -17.383 5.719 13.024 1.00 96.62 84 ASP A CA 1
ATOM 641 C C . ASP A 1 84 ? -17.458 6.273 14.450 1.00 96.62 84 ASP A C 1
ATOM 643 O O . ASP A 1 84 ? -18.531 6.292 15.062 1.00 96.62 84 ASP A O 1
ATOM 647 N N . ARG A 1 85 ? -16.299 6.547 15.053 1.00 95.94 85 ARG A N 1
ATOM 648 C CA . ARG A 1 85 ? -16.186 6.924 16.467 1.00 95.94 85 ARG A CA 1
ATOM 649 C C . ARG A 1 85 ? -15.060 7.915 16.685 1.00 95.94 85 ARG A C 1
ATOM 651 O O . ARG A 1 85 ? -13.967 7.745 16.158 1.00 95.94 85 ARG A O 1
ATOM 658 N N . GLU A 1 86 ? -15.304 8.857 17.582 1.00 97.62 86 GLU A N 1
ATOM 659 C CA . GLU A 1 86 ? -14.264 9.661 18.209 1.00 97.62 86 GLU A CA 1
ATOM 660 C C . GLU A 1 86 ? -13.983 9.099 19.610 1.00 97.62 86 GLU A C 1
ATOM 662 O O . GLU A 1 86 ? -14.910 8.839 20.381 1.00 97.62 86 GLU A O 1
ATOM 667 N N . ILE A 1 87 ? -12.713 8.846 19.928 1.00 97.56 87 ILE A N 1
ATOM 668 C CA . ILE A 1 87 ? -12.305 8.167 21.166 1.00 97.56 87 ILE A CA 1
ATOM 669 C C . ILE A 1 87 ? -11.270 9.019 21.890 1.00 97.56 87 ILE A C 1
ATOM 671 O O . ILE A 1 87 ? -10.275 9.410 21.288 1.00 97.56 87 ILE A O 1
ATOM 675 N N . ASP A 1 88 ? -11.465 9.268 23.184 1.00 97.69 88 ASP A N 1
ATOM 676 C CA . ASP A 1 88 ? -10.447 9.911 24.024 1.00 97.69 88 ASP A CA 1
ATOM 677 C C . ASP A 1 88 ? -9.158 9.072 24.041 1.00 97.69 88 ASP A C 1
ATOM 679 O O . ASP A 1 88 ? -9.202 7.857 24.255 1.00 97.69 88 ASP A O 1
ATOM 683 N N . VAL A 1 89 ? -8.006 9.717 23.840 1.00 96.12 89 VAL A N 1
ATOM 684 C CA . VAL A 1 89 ? -6.687 9.064 23.797 1.00 96.12 89 VAL A CA 1
ATOM 685 C C . VAL A 1 89 ? -6.405 8.249 25.067 1.00 96.12 89 VAL A C 1
ATOM 687 O O . VAL A 1 89 ? -5.768 7.203 24.978 1.00 96.12 89 VAL A O 1
ATOM 690 N N . ALA A 1 90 ? -6.913 8.654 26.236 1.00 96.25 90 ALA A N 1
ATOM 691 C CA . ALA A 1 90 ? -6.759 7.906 27.486 1.00 96.25 90 ALA A CA 1
ATOM 692 C C . ALA A 1 90 ? -7.466 6.538 27.470 1.00 96.25 90 ALA A C 1
ATOM 694 O O . ALA A 1 90 ? -7.075 5.6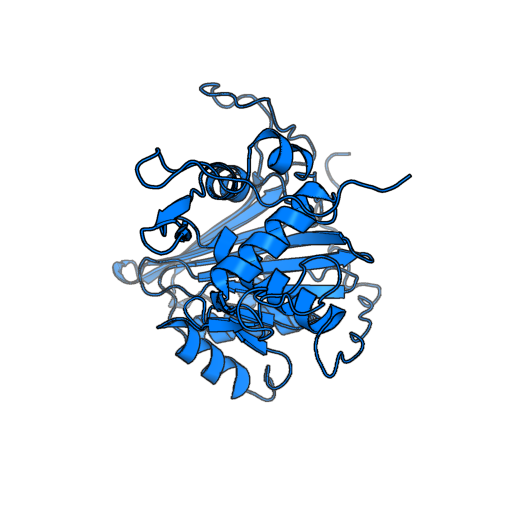36 28.208 1.00 96.25 90 ALA A O 1
ATOM 695 N N . ASN A 1 91 ? -8.485 6.377 26.622 1.00 95.88 91 ASN A N 1
ATOM 696 C CA . ASN A 1 91 ? -9.248 5.139 26.450 1.00 95.88 91 ASN A CA 1
ATOM 697 C C . ASN A 1 91 ? -8.906 4.413 25.138 1.00 95.88 91 ASN A C 1
ATOM 699 O O . ASN A 1 91 ? -9.488 3.369 24.833 1.00 95.88 91 ASN A O 1
ATOM 703 N N . PHE A 1 92 ? -7.992 4.963 24.335 1.00 96.94 92 PHE A N 1
ATOM 704 C CA . PHE A 1 92 ? -7.649 4.425 23.029 1.00 96.94 92 PHE A CA 1
ATOM 705 C C . PHE A 1 92 ? -6.552 3.359 23.133 1.00 96.94 92 PHE A C 1
ATOM 707 O O . PHE A 1 92 ? -5.449 3.607 23.613 1.00 96.94 92 PHE A O 1
ATOM 714 N N . SER A 1 93 ? -6.841 2.168 22.608 1.00 96.88 93 SER A N 1
ATOM 715 C CA . SER A 1 93 ? -5.850 1.118 22.371 1.00 96.88 93 SER A CA 1
ATOM 716 C C . SER A 1 93 ? -5.765 0.848 20.876 1.00 96.88 93 SER A C 1
ATOM 718 O O . SER A 1 93 ? -6.719 0.335 20.292 1.00 96.88 93 SER A O 1
ATOM 720 N N . LEU A 1 94 ? -4.621 1.157 20.257 1.00 97.25 94 LEU A N 1
ATOM 721 C CA . LEU A 1 94 ? -4.405 0.897 18.831 1.00 97.25 94 LEU A CA 1
ATOM 722 C C . LEU A 1 94 ? -4.523 -0.601 18.513 1.00 97.25 94 LEU A C 1
ATOM 724 O O . LEU A 1 94 ? -5.214 -0.983 17.576 1.00 97.25 94 LEU A O 1
ATOM 728 N N . GLU A 1 95 ? -3.912 -1.459 19.332 1.00 96.88 95 GLU A N 1
ATOM 729 C CA . GLU A 1 95 ? -3.985 -2.914 19.164 1.00 96.88 95 GLU A CA 1
ATOM 730 C C . GLU A 1 95 ? -5.413 -3.447 19.336 1.00 96.88 95 GLU A C 1
ATOM 732 O O . GLU A 1 95 ? -5.903 -4.181 18.474 1.00 96.88 95 GLU A O 1
ATOM 737 N N . GLY A 1 96 ? -6.121 -3.024 20.389 1.00 96.56 96 GLY A N 1
ATOM 738 C CA . GLY A 1 96 ? -7.525 -3.392 20.594 1.00 96.56 96 GLY A CA 1
ATOM 739 C C . GLY A 1 96 ? -8.430 -2.914 19.456 1.00 96.56 96 GLY A C 1
ATOM 740 O O . GLY A 1 96 ? -9.319 -3.641 19.016 1.00 96.56 96 GLY A O 1
ATOM 741 N N . MET A 1 97 ? -8.170 -1.717 18.927 1.00 97.25 97 MET A N 1
ATOM 742 C CA . MET A 1 97 ? -8.936 -1.158 17.820 1.00 97.25 97 MET A CA 1
ATOM 743 C C . MET A 1 97 ? -8.733 -1.958 16.532 1.00 97.25 97 MET A C 1
ATOM 745 O O . MET A 1 97 ? -9.701 -2.444 15.946 1.00 97.25 97 MET A O 1
ATOM 749 N N . LEU A 1 98 ? -7.481 -2.164 16.122 1.00 97.75 98 LEU A N 1
ATOM 750 C CA . LEU A 1 98 ? -7.159 -2.867 14.879 1.00 97.75 98 LEU A CA 1
ATOM 751 C C . LEU A 1 98 ? -7.615 -4.331 14.904 1.00 97.75 98 LEU A C 1
ATOM 753 O O . LEU A 1 98 ? -8.145 -4.814 13.907 1.00 97.75 98 LEU A O 1
ATOM 757 N N . THR A 1 99 ? -7.491 -5.018 16.044 1.00 96.44 99 THR A N 1
ATOM 758 C CA . THR A 1 99 ? -7.993 -6.398 16.211 1.00 96.44 99 THR A CA 1
ATOM 759 C C . THR A 1 99 ? -9.521 -6.499 16.212 1.00 96.44 99 THR A C 1
ATOM 761 O O . THR A 1 99 ? -10.063 -7.564 15.916 1.00 96.44 99 THR A O 1
ATOM 764 N N . SER A 1 100 ? -10.235 -5.411 16.525 1.00 95.62 100 SER A N 1
ATOM 765 C CA . SER A 1 100 ? -11.699 -5.362 16.428 1.00 95.62 100 SER A CA 1
ATOM 766 C C . SER A 1 100 ? -12.203 -5.109 15.004 1.00 95.62 100 SER A C 1
ATOM 768 O O . SER A 1 100 ? -13.291 -5.569 14.661 1.00 95.62 100 SER A O 1
ATOM 770 N N . ILE A 1 101 ? -11.412 -4.406 14.185 1.00 96.38 101 ILE A N 1
ATOM 771 C CA . ILE A 1 101 ? -11.765 -4.020 12.814 1.00 96.38 101 ILE A CA 1
ATOM 772 C C . ILE A 1 101 ? -11.371 -5.108 11.815 1.00 96.38 101 ILE A C 1
ATOM 774 O O . ILE A 1 101 ? -12.189 -5.534 11.003 1.00 96.38 101 ILE A O 1
ATOM 778 N N . PHE A 1 102 ? -10.116 -5.553 11.862 1.00 96.31 102 PHE A N 1
ATOM 779 C CA . PHE A 1 102 ? -9.563 -6.461 10.866 1.00 96.31 102 PHE A CA 1
ATOM 780 C C . PHE A 1 102 ? -9.716 -7.919 11.281 1.00 96.31 102 PHE A C 1
ATOM 782 O O . PHE A 1 102 ? -9.595 -8.274 12.453 1.00 96.31 102 PHE A O 1
ATOM 789 N N . GLN A 1 103 ? -9.962 -8.773 10.292 1.00 90.81 103 GLN A N 1
ATOM 790 C CA . GLN A 1 103 ? -10.041 -10.220 10.449 1.00 90.81 103 GLN A CA 1
ATOM 791 C C . GLN A 1 103 ? -8.988 -10.883 9.555 1.00 90.81 103 GLN A C 1
ATOM 793 O O . GLN A 1 103 ? -8.684 -10.341 8.491 1.00 90.81 103 GLN A O 1
ATOM 798 N N . PRO A 1 104 ? -8.428 -12.036 9.961 1.00 89.88 104 PRO A N 1
ATOM 799 C CA . PRO A 1 104 ? -7.501 -12.775 9.116 1.00 89.88 104 PRO A CA 1
ATOM 800 C C . PRO A 1 104 ? -8.180 -13.189 7.805 1.00 89.88 104 PRO A C 1
ATOM 802 O O . PRO A 1 104 ? -9.352 -13.572 7.795 1.00 89.88 104 PRO A O 1
ATOM 805 N N . VAL A 1 105 ? -7.417 -13.153 6.717 1.00 87.69 105 VAL A N 1
ATOM 806 C CA . VAL A 1 105 ? -7.819 -13.657 5.399 1.00 87.69 105 VAL A CA 1
ATOM 807 C C . VAL A 1 105 ? -6.992 -14.905 5.098 1.00 87.69 105 VAL A C 1
ATOM 809 O O . VAL A 1 105 ? -5.817 -14.977 5.459 1.00 87.69 105 VAL A O 1
ATOM 812 N N . GLU A 1 106 ? -7.622 -15.914 4.499 1.00 82.75 106 GLU A N 1
ATOM 813 C CA . GLU A 1 106 ? -6.934 -17.137 4.082 1.00 82.75 106 GLU A CA 1
ATOM 814 C C . GLU A 1 106 ? -6.023 -16.886 2.876 1.00 82.75 106 GLU A C 1
ATOM 816 O O . GLU A 1 106 ? -6.255 -15.985 2.074 1.00 82.75 106 GLU A O 1
ATOM 821 N N . GLY A 1 107 ? -5.007 -17.734 2.723 1.00 84.56 107 GLY A N 1
ATOM 822 C CA . GLY A 1 107 ? -4.121 -17.710 1.568 1.00 84.56 107 GLY A CA 1
ATOM 823 C C . GLY A 1 107 ? -2.804 -16.995 1.826 1.00 84.56 107 GLY A C 1
ATOM 824 O O . GLY A 1 107 ? -2.389 -16.747 2.959 1.00 84.56 107 GLY A O 1
ATOM 825 N N . HIS A 1 108 ? -2.097 -16.738 0.734 1.00 91.31 108 HIS A N 1
ATOM 826 C CA . HIS A 1 108 ? -0.809 -16.080 0.775 1.00 91.31 108 HIS A CA 1
ATOM 827 C C . HIS A 1 108 ? -0.980 -14.576 0.662 1.00 91.31 108 HIS A C 1
ATOM 829 O O . HIS A 1 108 ? -1.824 -14.101 -0.085 1.00 91.31 108 HIS A O 1
ATOM 835 N N . LEU A 1 109 ? -0.165 -13.819 1.386 1.00 95.75 109 LEU A N 1
ATOM 836 C CA . LEU A 1 109 ? -0.334 -12.374 1.490 1.00 95.75 109 LEU A CA 1
ATOM 837 C C . LEU A 1 109 ? 1.013 -11.676 1.323 1.00 95.75 109 LEU A C 1
ATOM 839 O O . LEU A 1 109 ? 2.019 -12.134 1.870 1.00 95.75 109 LEU A O 1
ATOM 843 N N . VAL A 1 110 ? 1.017 -10.570 0.584 1.00 97.38 110 VAL A N 1
ATOM 844 C CA . VAL A 1 110 ? 2.102 -9.582 0.544 1.00 97.38 110 VAL A CA 1
ATOM 845 C C . VAL A 1 110 ? 1.557 -8.247 1.032 1.00 97.38 110 VAL A C 1
ATOM 847 O O . VAL A 1 110 ? 0.407 -7.897 0.759 1.00 97.38 110 VAL A O 1
ATOM 850 N N . ALA A 1 111 ? 2.367 -7.512 1.780 1.00 98.38 111 ALA A N 1
ATOM 851 C CA . ALA A 1 111 ? 1.990 -6.218 2.319 1.00 98.38 111 ALA A CA 1
ATOM 852 C C . ALA A 1 111 ? 2.823 -5.092 1.703 1.00 98.38 111 ALA A C 1
ATOM 854 O O . ALA A 1 111 ? 3.986 -5.295 1.354 1.00 98.38 111 ALA A O 1
ATOM 855 N N . GLY A 1 112 ? 2.229 -3.907 1.596 1.00 98.62 112 GLY A N 1
ATOM 856 C CA . GLY A 1 112 ? 2.896 -2.685 1.161 1.00 98.62 112 GLY A CA 1
ATOM 857 C C . GLY A 1 112 ? 2.661 -1.550 2.145 1.00 98.62 112 GLY A C 1
ATOM 858 O O . GLY A 1 112 ? 1.536 -1.391 2.619 1.00 98.62 112 GLY A O 1
ATOM 859 N N . ILE A 1 113 ? 3.706 -0.784 2.450 1.00 98.56 113 ILE A N 1
ATOM 860 C CA . ILE A 1 113 ? 3.651 0.378 3.339 1.00 98.56 113 ILE A CA 1
ATOM 861 C C . ILE A 1 113 ? 4.213 1.591 2.603 1.00 98.56 113 ILE A C 1
ATOM 863 O O . ILE A 1 113 ? 5.390 1.594 2.246 1.00 98.56 113 ILE A O 1
ATOM 867 N N . ASP A 1 114 ? 3.398 2.627 2.442 1.00 97.38 114 ASP A N 1
ATOM 868 C CA . ASP A 1 114 ? 3.897 3.982 2.219 1.00 97.38 114 ASP A CA 1
ATOM 869 C C . ASP A 1 114 ? 3.841 4.755 3.541 1.00 97.38 114 ASP A C 1
ATOM 871 O O . ASP A 1 114 ? 2.809 4.777 4.216 1.00 97.38 114 ASP A O 1
ATOM 875 N N . CYS A 1 115 ? 4.975 5.321 3.949 1.00 93.88 115 CYS A N 1
ATOM 876 C CA . CYS A 1 115 ? 5.163 5.907 5.270 1.00 93.88 115 CYS A CA 1
ATOM 877 C C . CYS A 1 115 ? 4.991 7.425 5.218 1.00 93.88 115 CYS A C 1
ATOM 879 O O . CYS A 1 115 ? 5.811 8.137 4.644 1.00 93.88 115 CYS A O 1
ATOM 881 N N . GLY A 1 116 ? 3.979 7.926 5.922 1.00 90.94 116 GLY A N 1
ATOM 882 C CA . GLY A 1 116 ? 3.737 9.357 6.091 1.00 90.94 116 GLY A CA 1
ATOM 883 C C . GLY A 1 116 ? 4.197 9.888 7.448 1.00 90.94 116 GLY A C 1
ATOM 884 O O . GLY A 1 116 ? 4.399 9.137 8.409 1.00 90.94 116 GLY A O 1
ATOM 885 N N . ALA A 1 117 ? 4.323 11.211 7.539 1.00 81.81 117 ALA A N 1
ATOM 886 C CA . ALA A 1 117 ? 4.584 11.926 8.782 1.00 81.81 117 ALA A CA 1
ATOM 887 C C . ALA A 1 117 ? 3.613 13.103 8.942 1.00 81.81 117 ALA A C 1
ATOM 889 O O . ALA A 1 117 ? 3.258 13.780 7.979 1.00 81.81 117 ALA A O 1
ATOM 890 N N . SER A 1 118 ? 3.225 13.395 10.187 1.00 86.12 118 SER A N 1
ATOM 891 C CA . SER A 1 118 ? 2.319 14.503 10.515 1.00 86.12 118 SER A CA 1
ATOM 892 C C . SER A 1 118 ? 0.997 14.427 9.733 1.00 86.12 118 SER A C 1
ATOM 894 O O . SER A 1 118 ? 0.166 13.567 10.029 1.00 86.12 118 SER A O 1
ATOM 896 N N . ASP A 1 119 ? 0.776 15.329 8.772 1.00 88.00 119 ASP A N 1
ATOM 897 C CA . ASP A 1 119 ? -0.446 15.386 7.971 1.00 88.00 119 ASP A CA 1
ATOM 898 C C . ASP A 1 119 ? -0.428 14.485 6.733 1.00 88.00 119 ASP A C 1
ATOM 900 O O . ASP A 1 119 ? -1.510 14.198 6.204 1.00 88.00 119 ASP A O 1
ATOM 904 N N . ASP A 1 120 ? 0.745 14.001 6.329 1.00 90.88 120 ASP A N 1
ATOM 905 C CA . ASP A 1 120 ? 0.866 12.986 5.290 1.00 90.88 120 ASP A CA 1
ATOM 906 C C . ASP A 1 120 ? 0.511 11.620 5.898 1.00 90.88 120 ASP A C 1
ATOM 908 O O . ASP A 1 120 ? 1.049 11.245 6.950 1.00 90.88 120 ASP A O 1
ATOM 912 N N . PRO A 1 121 ? -0.446 10.882 5.311 1.00 94.94 121 PRO A N 1
ATOM 913 C CA . PRO A 1 121 ? -0.884 9.609 5.855 1.00 94.94 121 PRO A CA 1
ATOM 914 C C . PRO A 1 121 ? 0.164 8.517 5.637 1.00 94.94 121 PRO A C 1
ATOM 916 O O . PRO A 1 121 ? 0.830 8.467 4.611 1.00 94.94 121 PRO A O 1
ATOM 919 N N . THR A 1 122 ? 0.240 7.582 6.579 1.00 97.62 122 THR A N 1
ATOM 920 C CA . THR A 1 122 ? 0.792 6.251 6.316 1.00 97.62 122 THR A CA 1
ATOM 921 C C . THR A 1 122 ? -0.312 5.379 5.732 1.00 97.62 122 THR A C 1
ATOM 923 O O . THR A 1 122 ? -1.381 5.267 6.337 1.00 97.62 122 THR A O 1
ATOM 926 N N . GLU A 1 123 ? -0.058 4.756 4.586 1.00 98.25 123 GLU A N 1
ATOM 927 C CA . GLU A 1 123 ? -0.955 3.798 3.937 1.00 98.25 123 GLU A CA 1
ATOM 928 C C . GLU A 1 123 ? -0.361 2.394 4.032 1.00 98.25 123 GLU A C 1
ATOM 930 O O . GLU A 1 123 ? 0.772 2.150 3.619 1.00 98.25 123 GLU A O 1
ATOM 935 N N . ILE A 1 124 ? -1.140 1.453 4.560 1.00 98.81 124 ILE A N 1
ATOM 936 C CA . ILE A 1 124 ? -0.767 0.043 4.660 1.00 98.81 124 ILE A CA 1
ATOM 937 C C . ILE A 1 124 ? -1.787 -0.777 3.879 1.00 98.81 124 ILE A C 1
ATOM 939 O O . ILE A 1 124 ? -2.977 -0.756 4.192 1.00 98.81 124 ILE A O 1
ATOM 943 N N . LEU A 1 125 ? -1.320 -1.522 2.880 1.00 98.81 125 LEU A N 1
ATOM 944 C CA . LEU A 1 125 ? -2.146 -2.360 2.012 1.00 98.81 125 LEU A CA 1
ATOM 945 C C . LEU A 1 125 ? -1.767 -3.830 2.155 1.00 98.81 125 LEU A C 1
ATOM 947 O O . LEU A 1 125 ? -0.585 -4.173 2.160 1.00 98.81 125 LEU A O 1
ATOM 951 N N . LEU A 1 126 ? -2.770 -4.703 2.211 1.00 98.50 126 LEU A N 1
ATOM 952 C CA . LEU A 1 126 ? -2.593 -6.154 2.201 1.00 98.50 126 LEU A CA 1
ATOM 953 C C . LEU A 1 126 ? -3.166 -6.722 0.903 1.00 98.50 126 LEU A C 1
ATOM 955 O O . LEU A 1 126 ? -4.312 -6.437 0.543 1.00 98.50 126 LEU A O 1
ATOM 959 N N . TRP A 1 127 ? -2.369 -7.545 0.226 1.00 98.12 127 TRP A N 1
ATOM 960 C CA . TRP A 1 127 ? -2.694 -8.157 -1.058 1.00 98.12 127 TRP A CA 1
ATOM 961 C C . TRP A 1 127 ? -2.653 -9.674 -0.948 1.00 98.12 127 TRP A C 1
ATOM 963 O O . TRP A 1 127 ? -1.590 -10.253 -0.724 1.00 98.12 127 TRP A O 1
ATOM 973 N N . GLU A 1 128 ? -3.801 -10.320 -1.117 1.00 96.50 128 GLU A N 1
ATOM 974 C CA . GLU A 1 128 ? -3.900 -11.771 -1.230 1.00 96.50 128 GLU A CA 1
ATOM 975 C C . GLU A 1 128 ? -3.356 -12.212 -2.592 1.00 96.50 128 GLU A C 1
ATOM 977 O O . GLU A 1 128 ? -3.737 -11.662 -3.628 1.00 96.50 128 GLU A O 1
ATOM 982 N N . THR A 1 129 ? -2.478 -13.211 -2.605 1.00 93.62 129 THR A N 1
ATOM 983 C CA . THR A 1 129 ? -1.925 -13.794 -3.822 1.00 93.62 129 THR A CA 1
ATOM 984 C C . THR A 1 129 ? -2.580 -15.141 -4.131 1.00 93.62 129 THR A C 1
ATOM 986 O O . THR A 1 129 ? -2.587 -16.070 -3.322 1.00 93.62 129 THR A O 1
ATOM 989 N N . ARG A 1 130 ? -3.152 -15.251 -5.336 1.00 89.38 130 ARG A N 1
ATOM 990 C CA . ARG A 1 130 ? -3.822 -16.452 -5.861 1.00 89.38 130 ARG A CA 1
ATOM 991 C C . ARG A 1 130 ? -3.164 -16.858 -7.174 1.00 89.38 130 ARG A C 1
ATOM 993 O O . ARG A 1 130 ? -3.522 -16.368 -8.246 1.00 89.38 130 ARG A O 1
ATOM 1000 N N . GLY A 1 131 ? -2.156 -17.724 -7.097 1.00 86.88 131 GLY A N 1
ATOM 1001 C CA . GLY A 1 131 ? -1.253 -17.931 -8.230 1.00 86.88 131 GLY A CA 1
ATOM 1002 C C . GLY A 1 131 ? -0.563 -16.610 -8.583 1.00 86.88 131 GLY A C 1
ATOM 1003 O O . GLY A 1 131 ? 0.051 -15.997 -7.720 1.00 86.88 131 GLY A O 1
ATOM 1004 N N . GLN A 1 132 ? -0.712 -16.143 -9.825 1.00 87.44 132 GLN A N 1
ATOM 1005 C CA . GLN A 1 132 ? -0.140 -14.864 -10.276 1.00 87.44 132 GLN A CA 1
ATOM 1006 C C . GLN A 1 132 ? -1.015 -13.637 -9.965 1.00 87.44 132 GLN A C 1
ATOM 1008 O O . GLN A 1 132 ? -0.584 -12.511 -10.207 1.00 87.44 132 GLN A O 1
ATOM 1013 N N . LEU A 1 133 ? -2.247 -13.826 -9.484 1.00 94.06 133 LEU A N 1
ATOM 1014 C CA . LEU A 1 133 ? -3.178 -12.739 -9.183 1.00 94.06 133 LEU A CA 1
ATOM 1015 C C . LEU A 1 133 ? -2.865 -12.117 -7.818 1.00 94.06 133 LEU A C 1
ATOM 1017 O O . LEU A 1 133 ? -2.760 -12.852 -6.843 1.00 94.06 133 LEU A O 1
ATOM 1021 N N . ALA A 1 134 ? -2.805 -10.786 -7.737 1.00 96.81 134 ALA A N 1
ATOM 1022 C CA . ALA A 1 134 ? -2.768 -10.040 -6.476 1.00 96.81 134 ALA A CA 1
ATOM 1023 C C . ALA A 1 134 ? -4.092 -9.289 -6.250 1.00 96.81 134 ALA A C 1
ATOM 1025 O O . ALA A 1 134 ? -4.466 -8.442 -7.055 1.00 96.81 134 ALA A O 1
ATOM 1026 N N . ARG A 1 135 ? -4.806 -9.562 -5.158 1.00 97.56 135 ARG A N 1
ATOM 1027 C CA . ARG A 1 135 ? -6.087 -8.927 -4.810 1.00 97.56 135 ARG A CA 1
ATOM 1028 C C . ARG A 1 135 ? -5.945 -8.130 -3.521 1.00 97.56 135 ARG A C 1
ATOM 1030 O O . ARG A 1 135 ? -5.580 -8.706 -2.504 1.00 97.56 135 ARG A O 1
ATOM 1037 N N . CYS A 1 136 ? -6.254 -6.836 -3.523 1.00 98.00 136 CYS A N 1
ATOM 1038 C CA . CYS A 1 136 ? -6.199 -6.055 -2.284 1.00 98.00 136 CYS A CA 1
ATOM 1039 C C . CYS A 1 136 ? -7.391 -6.396 -1.376 1.00 98.00 136 CYS A C 1
ATOM 1041 O O . CYS A 1 136 ? -8.545 -6.288 -1.789 1.00 98.00 136 CYS A O 1
ATOM 1043 N N . VAL A 1 137 ? -7.096 -6.826 -0.146 1.00 97.44 137 VAL A N 1
ATOM 1044 C CA . VAL A 1 137 ? -8.075 -7.343 0.831 1.00 97.44 137 VAL A CA 1
ATOM 1045 C C . VAL A 1 137 ? -8.137 -6.529 2.120 1.00 97.44 137 VAL A C 1
ATOM 1047 O O . VAL A 1 137 ? -9.066 -6.696 2.901 1.00 97.44 137 VAL A O 1
ATOM 1050 N N . ALA A 1 138 ? -7.184 -5.634 2.367 1.00 98.25 138 ALA A N 1
ATOM 1051 C CA . ALA A 1 138 ? -7.292 -4.696 3.475 1.00 98.25 138 ALA A CA 1
ATOM 1052 C C . ALA A 1 138 ? -6.488 -3.426 3.215 1.00 98.25 138 ALA A C 1
ATOM 1054 O O . ALA A 1 138 ? -5.445 -3.462 2.554 1.00 98.25 138 ALA A O 1
ATOM 1055 N N . ARG A 1 139 ? -6.967 -2.324 3.794 1.00 98.62 139 ARG A N 1
ATOM 1056 C CA . ARG A 1 139 ? -6.287 -1.031 3.811 1.00 98.62 139 ARG A CA 1
ATOM 1057 C C . ARG A 1 139 ? -6.383 -0.393 5.192 1.00 98.62 139 ARG A C 1
ATOM 1059 O O . ARG A 1 139 ? -7.469 -0.283 5.756 1.00 98.62 139 ARG A O 1
ATOM 1066 N N . LEU A 1 140 ? -5.256 0.073 5.712 1.00 98.81 140 LEU A N 1
ATOM 1067 C CA . LEU A 1 140 ? -5.193 0.894 6.914 1.00 98.81 140 LEU A CA 1
ATOM 1068 C C . LEU A 1 140 ? -4.507 2.216 6.583 1.00 98.81 140 LEU A C 1
ATOM 1070 O O . LEU A 1 140 ? -3.358 2.226 6.154 1.00 98.81 140 LEU A O 1
ATOM 1074 N N . GLN A 1 141 ? -5.202 3.316 6.849 1.00 98.50 141 GLN A N 1
ATOM 1075 C CA . GLN A 1 141 ? -4.644 4.657 6.826 1.00 98.50 141 GLN A CA 1
ATOM 1076 C C . GLN A 1 141 ? -4.416 5.145 8.260 1.00 98.50 141 GLN A C 1
ATOM 1078 O O . GLN A 1 141 ? -5.334 5.130 9.084 1.00 98.50 141 GLN A O 1
ATOM 1083 N N . LEU A 1 142 ? -3.207 5.621 8.551 1.00 98.19 142 LEU A N 1
ATOM 1084 C CA . LEU A 1 142 ? -2.864 6.278 9.812 1.00 98.19 142 LEU A CA 1
ATOM 1085 C C . LEU A 1 142 ? -2.424 7.711 9.530 1.00 98.19 142 LEU A C 1
ATOM 1087 O O . LEU A 1 142 ? -1.468 7.932 8.792 1.00 98.19 142 LEU A O 1
ATOM 1091 N N . LYS A 1 143 ? -3.074 8.693 10.153 1.00 97.44 143 LYS A N 1
ATOM 1092 C CA . LYS A 1 143 ? -2.691 10.107 10.048 1.00 97.44 143 LYS A CA 1
ATOM 1093 C C . LYS A 1 143 ? -2.339 10.670 11.421 1.00 97.44 143 LYS A C 1
ATOM 1095 O O . LYS A 1 143 ? -3.084 10.469 12.382 1.00 97.44 143 LYS A O 1
ATOM 1100 N N . ARG A 1 144 ? -1.214 11.392 11.503 1.00 96.12 144 ARG A N 1
ATOM 1101 C CA . ARG A 1 144 ? -0.662 11.989 12.739 1.00 96.12 144 ARG A CA 1
ATOM 1102 C C . ARG A 1 144 ? -0.294 10.973 13.832 1.00 96.12 144 ARG A C 1
ATOM 1104 O O . ARG A 1 144 ? -0.298 11.298 15.019 1.00 96.12 144 ARG A O 1
ATOM 1111 N N . PHE A 1 145 ? 0.044 9.751 13.430 1.00 95.62 145 PHE A N 1
ATOM 1112 C CA . PHE A 1 145 ? 0.630 8.740 14.310 1.00 95.62 145 PHE A CA 1
ATOM 1113 C C . PHE A 1 145 ? 2.154 8.773 14.203 1.00 95.62 145 PHE A C 1
ATOM 1115 O O . PHE A 1 145 ? 2.695 8.900 13.104 1.00 95.62 145 PHE A O 1
ATOM 1122 N N . ASP A 1 146 ? 2.834 8.650 15.339 1.00 93.88 146 ASP A N 1
ATOM 1123 C CA . ASP A 1 146 ? 4.291 8.560 15.392 1.00 93.88 146 ASP A CA 1
ATOM 1124 C C . ASP A 1 146 ? 4.796 7.172 14.957 1.00 93.88 146 ASP A C 1
ATOM 1126 O O . ASP A 1 146 ? 4.030 6.211 14.841 1.00 93.88 146 ASP A O 1
ATOM 1130 N N . TYR A 1 147 ? 6.100 7.048 14.698 1.00 93.94 147 TYR A N 1
ATOM 1131 C CA . TYR A 1 147 ? 6.674 5.782 14.231 1.00 93.94 147 TYR A CA 1
ATOM 1132 C C . TYR A 1 147 ? 6.498 4.610 15.215 1.00 93.94 147 TYR A C 1
ATOM 1134 O O . TYR A 1 147 ? 6.234 3.502 14.746 1.00 93.94 147 TYR A O 1
ATOM 1142 N N . PRO A 1 148 ? 6.576 4.786 16.552 1.00 94.19 148 PRO A N 1
ATOM 1143 C CA . PRO A 1 148 ? 6.224 3.722 17.496 1.00 94.19 148 PRO A CA 1
ATOM 1144 C C . PRO A 1 148 ? 4.783 3.209 17.344 1.00 94.19 148 PRO A C 1
ATOM 1146 O O . PRO A 1 148 ? 4.553 1.993 17.366 1.00 94.19 148 PRO A O 1
ATOM 1149 N N . ALA A 1 149 ? 3.807 4.098 17.144 1.00 95.56 149 ALA A N 1
ATOM 1150 C CA . ALA A 1 149 ? 2.431 3.689 16.888 1.00 95.56 149 ALA A CA 1
ATOM 1151 C C . ALA A 1 149 ? 2.273 3.029 15.509 1.00 95.56 149 ALA A C 1
ATOM 1153 O O . ALA A 1 149 ? 1.582 2.016 15.394 1.00 95.56 149 ALA A O 1
ATOM 1154 N N . GLN A 1 150 ? 2.961 3.526 14.478 1.00 97.25 150 GLN A N 1
ATOM 1155 C CA . GLN A 1 150 ? 2.996 2.872 13.165 1.00 97.25 150 GLN A CA 1
ATOM 1156 C C . GLN A 1 150 ? 3.604 1.457 13.255 1.00 97.25 150 GLN A C 1
ATOM 1158 O O . GLN A 1 150 ? 3.010 0.509 12.741 1.00 97.25 150 GLN A O 1
ATOM 1163 N N . ARG A 1 151 ? 4.707 1.262 13.999 1.00 97.06 151 ARG A N 1
ATOM 1164 C CA . ARG A 1 151 ? 5.274 -0.070 14.299 1.00 97.06 151 ARG A CA 1
ATOM 1165 C C . ARG A 1 151 ? 4.256 -0.967 14.999 1.00 97.06 151 ARG A C 1
ATOM 1167 O O . ARG A 1 151 ? 4.108 -2.125 14.617 1.00 97.06 151 ARG A O 1
ATOM 1174 N N . THR A 1 152 ? 3.533 -0.435 15.986 1.00 97.25 152 THR A N 1
ATOM 1175 C CA . THR A 1 152 ? 2.464 -1.171 16.679 1.00 97.25 152 THR A CA 1
ATOM 1176 C C . THR A 1 152 ? 1.385 -1.628 15.698 1.00 97.25 152 THR A C 1
ATOM 1178 O O . THR A 1 152 ? 0.987 -2.792 15.732 1.00 97.25 152 THR A O 1
ATOM 1181 N N . ALA A 1 153 ? 0.941 -0.758 14.787 1.00 98.12 153 ALA A N 1
ATOM 1182 C CA . ALA A 1 153 ? -0.036 -1.123 13.767 1.00 98.12 153 ALA A CA 1
ATOM 1183 C C . ALA A 1 153 ? 0.480 -2.239 12.848 1.00 98.12 153 ALA A C 1
ATOM 1185 O O . ALA A 1 153 ? -0.209 -3.243 12.667 1.00 98.12 153 ALA A O 1
ATOM 1186 N N . VAL A 1 154 ? 1.709 -2.113 12.336 1.00 98.31 154 VAL A N 1
ATOM 1187 C CA . VAL A 1 154 ? 2.333 -3.142 11.488 1.00 98.31 154 VAL A CA 1
ATOM 1188 C C . VAL A 1 154 ? 2.468 -4.466 12.241 1.00 98.31 154 VAL A C 1
ATOM 1190 O O . VAL A 1 154 ? 2.126 -5.508 11.692 1.00 98.31 154 VAL A O 1
ATOM 1193 N N . ARG A 1 155 ? 2.870 -4.454 13.517 1.00 98.06 155 ARG A N 1
ATOM 1194 C CA . ARG A 1 155 ? 2.937 -5.658 14.362 1.00 98.06 155 ARG A CA 1
ATOM 1195 C C . ARG A 1 155 ? 1.586 -6.344 14.508 1.00 98.06 155 ARG A C 1
ATOM 1197 O O . ARG A 1 155 ? 1.507 -7.571 14.436 1.00 98.06 155 ARG A O 1
ATOM 1204 N N . VAL A 1 156 ? 0.527 -5.576 14.744 1.00 97.88 156 VAL A N 1
ATOM 1205 C CA . VAL A 1 156 ? -0.827 -6.121 14.898 1.00 97.88 156 VAL A CA 1
ATOM 1206 C C . VAL A 1 156 ? -1.308 -6.728 13.585 1.00 97.88 156 VAL A C 1
ATOM 1208 O O . VAL A 1 156 ? -1.769 -7.869 13.580 1.00 97.88 156 VAL A O 1
ATOM 1211 N N . LEU A 1 157 ? -1.123 -6.023 12.467 1.00 98.12 157 LEU A N 1
ATOM 1212 C CA . LEU A 1 157 ? -1.462 -6.535 11.141 1.00 98.12 157 LEU A CA 1
ATOM 1213 C C . LEU A 1 157 ? -0.623 -7.769 10.769 1.00 98.12 157 LEU A C 1
ATOM 1215 O O . LEU A 1 157 ? -1.178 -8.741 10.271 1.00 98.12 157 LEU A O 1
ATOM 1219 N N . ASP A 1 158 ? 0.675 -7.799 11.076 1.00 97.62 158 ASP A N 1
ATOM 1220 C CA . ASP A 1 158 ? 1.542 -8.962 10.842 1.00 97.62 158 ASP A CA 1
ATOM 1221 C C . ASP A 1 158 ? 1.091 -10.183 11.649 1.00 97.62 158 ASP A C 1
ATOM 1223 O O . ASP A 1 158 ? 1.065 -11.294 11.128 1.00 97.62 158 ASP A O 1
ATOM 1227 N N . ARG A 1 159 ? 0.662 -9.997 12.901 1.00 95.31 159 ARG A N 1
ATOM 1228 C CA . ARG A 1 159 ? 0.133 -11.096 13.724 1.00 95.31 159 ARG A CA 1
ATOM 1229 C C . ARG A 1 159 ? -1.220 -11.608 13.231 1.00 95.31 159 ARG A C 1
ATOM 1231 O O . ARG A 1 159 ? -1.444 -12.820 13.281 1.00 95.31 159 ARG A O 1
ATOM 1238 N N . LEU A 1 160 ? -2.098 -10.703 12.791 1.00 95.44 160 LEU A N 1
ATOM 1239 C CA . LEU A 1 160 ? -3.440 -11.023 12.298 1.00 95.44 160 LEU A CA 1
ATOM 1240 C C . LEU A 1 160 ? -3.391 -11.702 10.928 1.00 95.44 160 LEU A C 1
ATOM 1242 O O . LEU A 1 160 ? -3.949 -12.780 10.760 1.00 95.44 160 LEU A O 1
ATOM 1246 N N . PHE A 1 161 ? -2.717 -11.080 9.964 1.00 95.50 161 PHE A N 1
ATOM 1247 C CA . PHE A 1 161 ? -2.721 -11.497 8.563 1.00 95.50 161 PHE A CA 1
ATOM 1248 C C . PHE A 1 161 ? -1.577 -12.443 8.205 1.00 95.50 161 PHE A C 1
ATOM 1250 O O . PHE A 1 161 ? -1.712 -13.218 7.267 1.00 95.50 161 PHE A O 1
ATOM 1257 N N . ARG A 1 162 ? -0.456 -12.388 8.935 1.00 94.25 162 ARG A N 1
ATOM 1258 C CA . ARG A 1 162 ? 0.766 -13.169 8.675 1.00 94.25 162 ARG A CA 1
ATOM 1259 C C . ARG A 1 162 ? 1.182 -13.166 7.197 1.00 94.25 162 ARG A C 1
ATOM 1261 O O . ARG A 1 162 ? 1.206 -14.236 6.587 1.00 94.25 162 ARG A O 1
ATOM 1268 N N . PRO A 1 163 ? 1.530 -12.002 6.608 1.00 94.81 163 PRO A N 1
ATOM 1269 C CA . PRO A 1 163 ? 1.909 -11.915 5.200 1.00 94.81 163 PRO A CA 1
ATOM 1270 C C . PRO A 1 163 ? 3.058 -12.863 4.856 1.00 94.81 163 PRO A C 1
ATOM 1272 O O . PRO A 1 163 ? 4.217 -12.604 5.179 1.00 94.81 163 PRO A O 1
ATOM 1275 N N . SER A 1 164 ? 2.742 -13.992 4.218 1.00 92.94 164 SER A N 1
ATOM 1276 C CA . SER A 1 164 ? 3.709 -15.056 3.924 1.00 92.94 164 SER A CA 1
ATOM 1277 C C . SER A 1 164 ? 4.793 -14.624 2.939 1.00 92.94 164 SER A C 1
ATOM 1279 O O . SER A 1 164 ? 5.889 -15.173 2.952 1.00 92.94 164 SER A O 1
ATOM 1281 N N . HIS A 1 165 ? 4.483 -13.642 2.091 1.00 92.94 165 HIS A N 1
ATOM 1282 C CA . HIS A 1 165 ? 5.422 -12.988 1.182 1.00 92.94 165 HIS A CA 1
ATOM 1283 C C . HIS A 1 165 ? 6.082 -11.757 1.831 1.00 92.94 165 HIS A C 1
ATOM 1285 O O . HIS A 1 165 ? 6.900 -11.077 1.219 1.00 92.94 165 HIS A O 1
ATOM 1291 N N . GLY A 1 166 ? 5.791 -11.475 3.098 1.00 94.81 166 GLY A N 1
ATOM 1292 C CA . GLY A 1 166 ? 6.388 -10.376 3.841 1.00 94.81 166 GLY A CA 1
ATOM 1293 C C . GLY A 1 166 ? 5.886 -9.000 3.408 1.00 94.81 166 GLY A C 1
ATOM 1294 O O . GLY A 1 166 ? 4.769 -8.843 2.910 1.00 94.81 166 GLY A O 1
ATOM 1295 N N . TRP A 1 167 ? 6.733 -8.004 3.646 1.00 97.88 167 TRP A N 1
ATOM 1296 C CA . TRP A 1 167 ? 6.402 -6.586 3.614 1.00 97.88 167 TRP A CA 1
ATOM 1297 C C . TRP A 1 167 ? 7.343 -5.833 2.670 1.00 97.88 167 TRP A C 1
ATOM 1299 O O . TRP A 1 167 ? 8.563 -5.906 2.814 1.00 97.88 167 TRP A O 1
ATOM 1309 N N . GLY A 1 168 ? 6.782 -5.094 1.720 1.00 98.12 168 GLY A N 1
ATOM 1310 C CA . GLY A 1 168 ? 7.473 -4.011 1.028 1.00 98.12 168 GLY A CA 1
ATOM 1311 C C . GLY A 1 168 ? 7.180 -2.683 1.719 1.00 98.12 168 GLY A C 1
ATOM 1312 O O . GLY A 1 168 ? 6.048 -2.445 2.140 1.00 98.12 168 GLY A O 1
ATOM 1313 N N . LEU A 1 169 ? 8.182 -1.820 1.843 1.00 97.62 169 LEU A N 1
ATOM 1314 C CA . LEU A 1 169 ? 8.044 -0.508 2.473 1.00 97.62 169 LEU A CA 1
ATOM 1315 C C . LEU A 1 169 ? 8.762 0.552 1.634 1.00 97.62 169 LEU A C 1
ATOM 1317 O O . LEU A 1 169 ? 9.867 0.291 1.159 1.00 97.62 169 LEU A O 1
ATOM 1321 N N . ASP A 1 170 ? 8.163 1.731 1.452 1.00 95.94 170 ASP A N 1
ATOM 1322 C CA . ASP A 1 170 ? 8.883 2.873 0.878 1.00 95.94 170 ASP A CA 1
ATOM 1323 C C . ASP A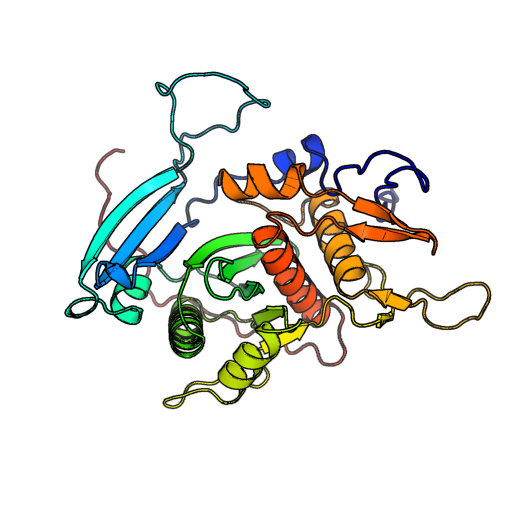 1 170 ? 9.860 3.405 1.926 1.00 95.94 170 ASP A C 1
ATOM 1325 O O . ASP A 1 170 ? 9.464 3.977 2.938 1.00 95.94 170 ASP A O 1
ATOM 1329 N N . ALA A 1 171 ? 11.149 3.163 1.702 1.00 93.69 171 ALA A N 1
ATOM 1330 C CA . ALA A 1 171 ? 12.231 3.569 2.591 1.00 93.69 171 ALA A CA 1
ATOM 1331 C C . ALA A 1 171 ? 12.812 4.940 2.208 1.00 93.69 171 ALA A C 1
ATOM 1333 O O . ALA A 1 171 ? 13.877 5.332 2.691 1.00 93.69 171 ALA A O 1
ATOM 1334 N N . THR A 1 172 ? 12.140 5.688 1.332 1.00 88.19 172 THR A N 1
ATOM 1335 C CA . THR A 1 172 ? 12.543 7.043 0.963 1.00 88.19 172 THR A CA 1
ATOM 1336 C C . THR A 1 172 ? 12.300 8.003 2.130 1.00 88.19 172 THR A C 1
ATOM 1338 O O . THR A 1 172 ? 11.214 8.071 2.700 1.00 88.19 172 THR A O 1
ATOM 1341 N N . GLY A 1 173 ? 13.325 8.774 2.506 1.00 86.31 173 GLY A N 1
ATOM 1342 C CA . GLY A 1 173 ? 13.215 9.774 3.570 1.00 86.31 173 GLY A CA 1
ATOM 1343 C C . GLY A 1 173 ? 12.797 9.161 4.911 1.00 86.31 173 GLY A C 1
ATOM 1344 O O . GLY A 1 173 ? 13.541 8.370 5.494 1.00 86.31 173 GLY A O 1
ATOM 1345 N N . VAL A 1 174 ? 11.613 9.546 5.397 1.00 84.38 174 VAL A N 1
ATOM 1346 C CA . VAL A 1 174 ? 11.077 9.150 6.709 1.00 84.38 174 VAL A CA 1
ATOM 1347 C C . VAL A 1 174 ? 10.838 7.648 6.855 1.00 84.38 174 VAL A C 1
ATOM 1349 O O . VAL A 1 174 ? 11.000 7.117 7.953 1.00 84.38 174 VAL A O 1
ATOM 1352 N N . GLY A 1 175 ? 10.533 6.944 5.762 1.00 88.75 175 GLY A N 1
ATOM 1353 C CA . GLY A 1 175 ? 10.250 5.511 5.808 1.00 88.75 175 GLY A CA 1
ATOM 1354 C C . GLY A 1 175 ? 11.438 4.654 6.252 1.00 88.75 175 GLY A C 1
ATOM 1355 O O . GLY A 1 175 ? 11.242 3.625 6.894 1.00 88.75 175 GLY A O 1
ATOM 1356 N N . SER A 1 176 ? 12.676 5.111 6.024 1.00 91.81 176 SER A N 1
ATOM 1357 C CA . SER A 1 176 ? 13.890 4.423 6.500 1.00 91.81 176 SER A CA 1
ATOM 1358 C C . SER A 1 176 ? 13.931 4.252 8.028 1.00 91.81 176 SER A C 1
ATOM 1360 O O . SER A 1 176 ? 14.403 3.229 8.529 1.00 91.81 176 SER A O 1
ATOM 1362 N N . ALA A 1 177 ? 13.388 5.214 8.783 1.00 92.50 177 ALA A N 1
ATOM 1363 C CA . ALA A 1 177 ? 13.304 5.124 10.239 1.00 92.50 177 ALA A CA 1
ATOM 1364 C C . ALA A 1 177 ? 12.306 4.042 10.675 1.00 92.50 177 ALA A C 1
ATOM 1366 O O . ALA A 1 177 ? 12.607 3.248 11.569 1.00 92.50 177 ALA A O 1
ATOM 1367 N N . LEU A 1 178 ? 11.142 3.975 10.020 1.00 94.94 178 LEU A N 1
ATOM 1368 C CA . LEU A 1 178 ? 10.167 2.920 10.274 1.00 94.94 178 LEU A CA 1
ATOM 1369 C C . LEU A 1 178 ? 10.735 1.547 9.892 1.00 94.94 178 LEU A C 1
ATOM 1371 O O . LEU A 1 178 ? 10.603 0.610 10.674 1.00 94.94 178 LEU A O 1
ATOM 1375 N N . GLU A 1 179 ? 11.425 1.423 8.754 1.00 95.31 179 GLU A N 1
ATOM 1376 C CA . GLU A 1 179 ? 12.080 0.171 8.351 1.00 95.31 179 GLU A CA 1
ATOM 1377 C C . GLU A 1 179 ? 13.016 -0.359 9.443 1.00 95.31 179 GLU A C 1
ATOM 1379 O O . GLU A 1 179 ? 12.948 -1.534 9.812 1.00 95.31 179 GLU A O 1
ATOM 1384 N N . HIS A 1 180 ? 13.863 0.517 9.994 1.00 94.25 180 HIS A N 1
ATOM 1385 C CA . HIS A 1 180 ? 14.794 0.153 11.055 1.00 94.25 180 HIS A CA 1
ATOM 1386 C C . HIS A 1 180 ? 14.059 -0.364 12.298 1.00 94.25 180 HIS A C 1
ATOM 1388 O O . HIS A 1 180 ? 14.380 -1.442 12.796 1.00 94.25 180 HIS A O 1
ATOM 1394 N N . LEU A 1 181 ? 13.013 0.346 12.736 1.00 95.44 181 LEU A N 1
ATOM 1395 C CA . LEU A 1 181 ? 12.181 -0.051 13.875 1.00 95.44 181 LEU A CA 1
ATOM 1396 C C . LEU A 1 181 ? 11.468 -1.395 13.656 1.00 95.44 181 LEU A C 1
ATOM 1398 O O . LEU A 1 181 ? 11.261 -2.145 14.613 1.00 95.44 181 LEU A O 1
ATOM 1402 N N . LEU A 1 182 ? 11.073 -1.702 12.417 1.00 96.81 182 LEU A N 1
ATOM 1403 C CA . LEU A 1 182 ? 10.426 -2.964 12.053 1.00 96.81 182 LEU A CA 1
ATOM 1404 C C . LEU A 1 182 ? 11.411 -4.142 12.042 1.00 96.81 182 LEU A C 1
ATOM 1406 O O . LEU A 1 182 ? 11.045 -5.245 12.457 1.00 96.81 182 LEU A O 1
ATOM 1410 N N . ARG A 1 183 ? 12.653 -3.919 11.592 1.00 95.12 183 ARG A N 1
ATOM 1411 C CA . ARG A 1 183 ? 13.730 -4.925 11.623 1.00 95.12 183 ARG A CA 1
ATOM 1412 C C . ARG A 1 183 ? 14.227 -5.188 13.041 1.00 95.12 183 ARG A C 1
ATOM 1414 O O . ARG A 1 183 ? 14.381 -6.343 13.422 1.00 95.12 183 ARG A O 1
ATOM 1421 N N . GLU A 1 184 ? 14.437 -4.140 13.833 1.00 95.56 184 GLU A N 1
ATOM 1422 C CA . GLU A 1 184 ? 14.798 -4.273 15.249 1.00 95.56 184 GLU A CA 1
ATOM 1423 C C . GLU A 1 184 ? 13.705 -5.032 16.017 1.00 95.56 184 GLU A C 1
ATOM 1425 O O . GLU A 1 184 ? 13.989 -5.950 16.789 1.00 95.56 184 GLU A O 1
ATOM 1430 N N . GLY A 1 185 ? 12.442 -4.704 15.732 1.00 92.25 185 GLY A N 1
ATOM 1431 C CA . GLY A 1 185 ? 11.296 -5.337 16.359 1.00 92.25 185 GLY A CA 1
ATOM 1432 C C . GLY A 1 185 ? 11.045 -4.855 17.791 1.00 92.25 185 GLY A C 1
ATOM 1433 O O . GLY A 1 185 ? 11.585 -3.854 18.256 1.00 92.25 185 GLY A O 1
ATOM 1434 N N . GLU A 1 186 ? 10.154 -5.551 18.492 1.00 93.00 186 GLU A N 1
ATOM 1435 C CA . GLU A 1 186 ? 9.834 -5.326 19.902 1.00 93.00 186 GLU A CA 1
ATOM 1436 C C . GLU A 1 186 ? 9.151 -6.563 20.501 1.00 93.00 186 GLU A C 1
ATOM 1438 O O . GLU A 1 186 ? 8.430 -7.280 19.809 1.00 93.00 186 GLU A O 1
ATOM 1443 N N . GLN A 1 187 ? 9.326 -6.804 21.805 1.00 88.81 187 GLN A N 1
ATOM 1444 C CA . GLN A 1 187 ? 8.535 -7.795 22.558 1.00 88.81 187 GLN A CA 1
ATOM 1445 C C . GLN A 1 187 ? 8.490 -9.198 21.907 1.00 88.81 187 GLN A C 1
ATOM 1447 O O . GLN A 1 187 ? 7.431 -9.821 21.803 1.00 88.81 187 GLN A O 1
ATOM 1452 N N . GLY A 1 188 ? 9.639 -9.688 21.425 1.00 90.12 188 GLY A N 1
ATOM 1453 C CA . GLY A 1 188 ? 9.751 -10.998 20.769 1.00 90.12 188 GLY A CA 1
ATOM 1454 C C . GLY A 1 188 ? 9.147 -11.071 19.360 1.00 90.12 188 GLY A C 1
ATOM 1455 O O . GLY A 1 188 ? 9.010 -12.162 18.812 1.00 90.12 188 GLY A O 1
ATOM 1456 N N . TRP A 1 189 ? 8.773 -9.936 18.768 1.00 96.12 189 TRP A N 1
ATOM 1457 C CA . TRP A 1 189 ? 8.328 -9.817 17.382 1.00 96.12 189 TRP A CA 1
ATOM 1458 C C . TRP A 1 189 ? 9.325 -8.983 16.573 1.00 96.12 189 TRP A C 1
ATOM 1460 O O . TRP A 1 189 ? 9.797 -7.961 17.054 1.00 96.12 189 TRP A O 1
ATOM 1470 N N . THR A 1 190 ? 9.621 -9.404 15.343 1.00 95.62 190 THR A N 1
ATOM 1471 C CA . THR A 1 190 ? 10.481 -8.687 14.389 1.00 95.62 190 THR A CA 1
ATOM 1472 C C . THR A 1 190 ? 10.049 -8.996 12.949 1.00 95.62 190 THR A C 1
ATOM 1474 O O . THR A 1 190 ? 9.483 -10.066 12.669 1.00 95.62 190 THR A O 1
ATOM 1477 N N . LEU A 1 191 ? 10.305 -8.055 12.034 1.00 95.69 191 LEU A N 1
ATOM 1478 C CA . LEU A 1 191 ? 10.222 -8.262 10.587 1.00 95.69 191 LEU A CA 1
ATOM 1479 C C . LEU A 1 191 ? 11.587 -8.486 9.925 1.00 95.69 191 LEU A C 1
ATOM 1481 O O . LEU A 1 191 ? 11.663 -8.447 8.697 1.00 95.69 191 LEU A O 1
ATOM 1485 N N . ASP A 1 192 ? 12.658 -8.733 10.679 1.00 93.44 192 ASP A N 1
ATOM 1486 C CA . ASP A 1 192 ? 13.954 -9.031 10.073 1.00 93.44 192 ASP A CA 1
ATOM 1487 C C . ASP A 1 192 ? 13.863 -10.224 9.101 1.00 93.44 192 ASP A C 1
ATOM 1489 O O . ASP A 1 192 ? 13.151 -11.204 9.337 1.00 93.44 192 ASP A O 1
ATOM 1493 N N . GLY A 1 193 ? 14.484 -10.075 7.930 1.00 89.31 193 GLY A N 1
ATOM 1494 C CA . GLY A 1 193 ? 14.336 -10.985 6.783 1.00 89.31 193 GLY A CA 1
ATOM 1495 C C . GLY A 1 193 ? 12.950 -11.020 6.103 1.00 89.31 193 GLY A C 1
ATOM 1496 O O . GLY A 1 193 ? 12.816 -11.602 5.026 1.00 89.31 193 GLY A O 1
ATOM 1497 N N . ARG A 1 194 ? 11.914 -10.393 6.678 1.00 94.00 194 ARG A N 1
ATOM 1498 C CA . ARG A 1 194 ? 10.533 -10.371 6.152 1.00 94.00 194 ARG A CA 1
ATOM 1499 C C . ARG A 1 194 ? 10.070 -9.003 5.656 1.00 94.00 194 ARG A C 1
ATOM 1501 O O . ARG A 1 194 ? 9.026 -8.940 5.013 1.00 94.00 194 ARG A O 1
ATOM 1508 N N . VAL A 1 195 ? 10.822 -7.936 5.920 1.00 95.44 195 VAL A N 1
ATOM 1509 C CA . VAL A 1 195 ? 10.615 -6.605 5.333 1.00 95.44 195 VAL A CA 1
ATOM 1510 C C . VAL A 1 195 ? 11.743 -6.255 4.362 1.00 95.44 195 VAL A C 1
ATOM 1512 O O . VAL A 1 195 ? 12.915 -6.529 4.633 1.00 95.44 195 VAL A O 1
ATOM 1515 N N . THR A 1 196 ? 11.392 -5.632 3.239 1.00 95.19 196 THR A N 1
ATOM 1516 C CA . THR A 1 196 ? 12.329 -4.984 2.314 1.00 95.19 196 THR A CA 1
ATOM 1517 C C . THR A 1 196 ? 11.963 -3.509 2.197 1.00 95.19 196 THR A C 1
ATOM 1519 O O . THR A 1 196 ? 10.849 -3.184 1.785 1.00 95.19 196 THR A O 1
ATOM 1522 N N . GLY A 1 197 ? 12.896 -2.623 2.549 1.00 95.38 197 GLY A N 1
ATOM 1523 C CA . GLY A 1 197 ? 12.801 -1.205 2.231 1.00 95.38 197 GLY A CA 1
ATOM 1524 C C . GLY A 1 197 ? 13.230 -0.935 0.792 1.00 95.38 197 GLY A C 1
ATOM 1525 O O . GLY A 1 197 ? 14.318 -1.330 0.373 1.00 95.38 197 GLY A O 1
ATOM 1526 N N . TYR A 1 198 ? 12.381 -0.247 0.037 1.00 96.19 198 TYR A N 1
ATOM 1527 C CA . TYR A 1 198 ? 12.653 0.193 -1.324 1.00 96.19 198 TYR A CA 1
ATOM 1528 C C . TYR A 1 198 ? 12.836 1.704 -1.339 1.00 96.19 198 TYR A C 1
ATOM 1530 O O . TYR A 1 198 ? 11.942 2.444 -0.948 1.00 96.19 198 TYR A O 1
ATOM 1538 N N . VAL A 1 199 ? 13.987 2.177 -1.812 1.00 94.56 199 VAL A N 1
ATOM 1539 C CA . VAL A 1 199 ? 14.245 3.614 -1.973 1.00 94.56 199 VAL A CA 1
ATOM 1540 C C . VAL A 1 199 ? 13.871 4.009 -3.397 1.00 94.56 199 VAL A C 1
ATOM 1542 O O . VAL A 1 199 ? 14.588 3.683 -4.342 1.00 94.56 199 VAL A O 1
ATOM 1545 N N . PHE A 1 200 ? 12.760 4.721 -3.578 1.00 91.56 200 PHE A N 1
ATOM 1546 C CA . PHE A 1 200 ? 12.176 4.991 -4.898 1.00 91.56 200 PHE A CA 1
ATOM 1547 C C . PHE A 1 200 ? 13.099 5.724 -5.872 1.00 91.56 200 PHE A C 1
ATOM 1549 O O . PHE A 1 200 ? 13.073 5.441 -7.073 1.00 91.56 200 PHE A O 1
ATOM 1556 N N . ASN A 1 201 ? 13.942 6.617 -5.354 1.00 88.06 201 ASN A N 1
ATOM 1557 C CA . ASN A 1 201 ? 14.912 7.376 -6.144 1.00 88.06 201 ASN A CA 1
ATOM 1558 C C . ASN A 1 201 ? 16.228 6.619 -6.393 1.00 88.06 201 ASN A C 1
ATOM 1560 O O . ASN A 1 201 ? 17.090 7.121 -7.117 1.00 88.06 201 ASN A O 1
ATOM 1564 N N . ALA A 1 202 ? 16.410 5.428 -5.813 1.00 89.50 202 ALA A N 1
ATOM 1565 C CA . ALA A 1 202 ? 17.585 4.612 -6.081 1.00 89.50 202 ALA A CA 1
ATOM 1566 C C . ALA A 1 202 ? 17.568 4.103 -7.526 1.00 89.50 202 ALA A C 1
ATOM 1568 O O . ALA A 1 202 ? 16.519 3.742 -8.069 1.00 89.50 202 ALA A O 1
ATOM 1569 N N . ARG A 1 203 ? 18.753 4.063 -8.143 1.00 91.62 203 ARG A N 1
ATOM 1570 C CA . ARG A 1 203 ? 18.947 3.443 -9.454 1.00 91.62 203 ARG A CA 1
ATOM 1571 C C . ARG A 1 203 ? 19.066 1.937 -9.271 1.00 91.62 203 ARG A C 1
ATOM 1573 O O . ARG A 1 203 ? 19.910 1.483 -8.503 1.00 91.62 203 ARG A O 1
ATOM 1580 N N . VAL A 1 204 ? 18.230 1.196 -9.982 1.00 91.50 204 VAL A N 1
ATOM 1581 C CA . VAL A 1 204 ? 18.207 -0.265 -9.988 1.00 91.50 204 VAL A CA 1
ATOM 1582 C C . VAL A 1 204 ? 18.386 -0.780 -11.417 1.00 91.50 204 VAL A C 1
ATOM 1584 O O . VAL A 1 204 ? 18.000 -0.081 -12.367 1.00 91.50 204 VAL A O 1
ATOM 1587 N N . PRO A 1 205 ? 18.944 -1.994 -11.595 1.00 92.31 205 PRO A N 1
ATOM 1588 C CA . PRO A 1 205 ? 18.907 -2.673 -12.878 1.00 92.31 205 PRO A CA 1
ATOM 1589 C C . PRO A 1 205 ? 17.470 -2.752 -13.375 1.00 92.31 205 PRO A C 1
ATOM 1591 O O . PRO A 1 205 ? 16.558 -3.148 -12.649 1.00 92.31 205 PRO A O 1
ATOM 1594 N N . ASP A 1 206 ? 17.275 -2.356 -14.619 1.00 93.12 206 ASP A N 1
ATOM 1595 C CA . ASP A 1 206 ? 16.004 -2.509 -15.280 1.00 93.12 206 ASP A CA 1
ATOM 1596 C C . ASP A 1 206 ? 15.763 -3.983 -15.579 1.00 93.12 206 ASP A C 1
ATOM 1598 O O . ASP A 1 206 ? 16.668 -4.701 -16.010 1.00 93.12 206 ASP A O 1
ATOM 1602 N N . ARG A 1 207 ? 14.537 -4.431 -15.339 1.00 92.88 207 ARG A N 1
ATOM 1603 C CA . ARG A 1 207 ? 14.132 -5.819 -15.503 1.00 92.88 207 ARG A CA 1
ATOM 1604 C C . ARG A 1 207 ? 12.818 -5.870 -16.259 1.00 92.88 207 ARG A C 1
ATOM 1606 O O . ARG A 1 207 ? 11.966 -4.986 -16.140 1.00 92.88 207 ARG A O 1
ATOM 1613 N N . ASN A 1 208 ? 12.652 -6.909 -17.065 1.00 93.12 208 ASN A N 1
ATOM 1614 C CA . ASN A 1 208 ? 11.389 -7.198 -17.715 1.00 93.12 208 ASN A CA 1
ATOM 1615 C C . ASN A 1 208 ? 10.334 -7.503 -16.629 1.00 93.12 208 ASN A C 1
ATOM 1617 O O . ASN A 1 208 ? 10.527 -8.456 -15.873 1.00 93.12 208 ASN A O 1
ATOM 1621 N N . PRO A 1 209 ? 9.225 -6.739 -16.552 1.00 91.00 209 PRO A N 1
ATOM 1622 C CA . PRO A 1 209 ? 8.179 -6.950 -15.553 1.00 91.00 209 PRO A CA 1
ATOM 1623 C C . PRO A 1 209 ? 7.568 -8.355 -15.565 1.00 91.00 209 PRO A C 1
ATOM 1625 O O . PRO A 1 209 ? 7.024 -8.777 -14.554 1.00 91.00 209 PRO A O 1
ATOM 1628 N N . GLU A 1 210 ? 7.610 -9.055 -16.704 1.00 88.50 210 GLU A N 1
ATOM 1629 C CA . GLU A 1 210 ? 7.009 -10.379 -16.885 1.00 88.50 210 GLU A CA 1
ATOM 1630 C C . GLU A 1 210 ? 7.993 -11.534 -16.645 1.00 88.50 210 GLU A C 1
ATOM 1632 O O . GLU A 1 210 ? 7.583 -12.562 -16.113 1.00 88.50 210 GLU A O 1
ATOM 1637 N N . THR A 1 211 ? 9.266 -11.390 -17.030 1.00 89.69 211 THR A N 1
ATOM 1638 C CA . THR A 1 211 ? 10.252 -12.491 -16.947 1.00 89.69 211 THR A CA 1
ATOM 1639 C C . THR A 1 211 ? 11.271 -12.324 -15.826 1.00 89.69 211 THR A C 1
ATOM 1641 O O . THR A 1 211 ? 11.908 -13.296 -15.426 1.00 89.69 211 THR A O 1
ATOM 1644 N N . GLY A 1 212 ? 11.456 -11.106 -15.317 1.00 90.62 212 GLY A N 1
ATOM 1645 C CA . GLY A 1 212 ? 12.529 -10.791 -14.381 1.00 90.62 212 GLY A CA 1
ATOM 1646 C C . GLY A 1 212 ? 13.911 -10.668 -15.026 1.00 90.62 212 GLY A C 1
ATOM 1647 O O . GLY A 1 212 ? 14.888 -10.392 -14.331 1.00 90.62 212 GLY A O 1
ATOM 1648 N N . GLU A 1 213 ? 14.033 -10.843 -16.339 1.00 92.56 213 GLU A N 1
ATOM 1649 C CA . GLU A 1 213 ? 15.321 -10.739 -17.024 1.00 92.56 213 GLU A CA 1
ATOM 1650 C C . GLU A 1 213 ? 15.810 -9.295 -17.054 1.00 92.56 213 GLU A C 1
ATOM 1652 O O . GLU A 1 213 ? 15.039 -8.364 -17.301 1.00 92.56 213 GLU A O 1
ATOM 1657 N N . THR A 1 214 ? 17.104 -9.108 -16.811 1.00 92.94 214 THR A N 1
ATOM 1658 C CA . THR A 1 214 ? 17.747 -7.797 -16.895 1.00 92.94 214 THR A CA 1
ATOM 1659 C C . THR A 1 214 ? 17.681 -7.265 -18.323 1.00 92.94 214 THR A C 1
ATOM 1661 O O . THR A 1 214 ? 18.015 -7.966 -19.274 1.00 92.94 214 THR A O 1
ATOM 1664 N N . ILE A 1 215 ? 17.274 -6.007 -18.472 1.00 92.69 215 ILE A N 1
ATOM 1665 C CA . ILE A 1 215 ? 17.266 -5.311 -19.757 1.00 92.69 215 ILE A CA 1
ATOM 1666 C C . ILE A 1 215 ? 18.616 -4.622 -19.930 1.00 92.69 215 ILE A C 1
ATOM 1668 O O . ILE A 1 215 ? 19.007 -3.789 -19.111 1.00 92.69 215 ILE A O 1
ATOM 1672 N N . GLU A 1 216 ? 19.329 -4.947 -21.003 1.00 93.75 216 GLU A N 1
ATOM 1673 C CA . GLU A 1 216 ? 20.597 -4.305 -21.343 1.00 93.75 216 GLU A CA 1
ATOM 1674 C C . GLU A 1 216 ? 20.389 -3.027 -22.161 1.00 93.75 216 GLU A C 1
ATOM 1676 O O . GLU A 1 216 ? 19.437 -2.890 -22.932 1.00 93.75 216 GLU A O 1
ATOM 1681 N N . ASP A 1 217 ? 21.299 -2.075 -21.988 1.00 88.25 217 ASP A N 1
ATOM 1682 C CA . ASP A 1 217 ? 21.441 -0.922 -22.863 1.00 88.25 217 ASP A CA 1
ATOM 1683 C C . ASP A 1 217 ? 22.173 -1.360 -24.147 1.00 88.25 217 ASP A C 1
ATOM 1685 O O . ASP A 1 217 ? 23.353 -1.726 -24.068 1.00 88.25 217 ASP A O 1
ATOM 1689 N N . PRO A 1 218 ? 21.531 -1.291 -25.332 1.00 86.12 218 PRO A N 1
ATOM 1690 C CA . PRO A 1 218 ? 22.130 -1.750 -26.585 1.00 86.12 218 PRO A CA 1
ATOM 1691 C C . PRO A 1 218 ? 23.435 -1.037 -26.957 1.00 86.12 218 PRO A C 1
ATOM 1693 O O . PRO A 1 218 ? 24.252 -1.602 -27.680 1.00 86.12 218 PRO A O 1
ATOM 1696 N N . ALA A 1 219 ? 23.644 0.198 -26.489 1.00 88.12 219 ALA A N 1
ATOM 1697 C CA . ALA A 1 219 ? 24.844 0.969 -26.793 1.00 88.12 219 ALA A CA 1
ATOM 1698 C C . ALA A 1 219 ? 26.045 0.552 -25.934 1.00 88.12 219 ALA A C 1
ATOM 1700 O O . ALA A 1 219 ? 27.188 0.732 -26.354 1.00 88.12 219 ALA A O 1
ATOM 1701 N N . THR A 1 220 ? 25.809 0.017 -24.730 1.00 90.00 220 THR A N 1
ATOM 1702 C CA . THR A 1 220 ? 26.886 -0.295 -23.771 1.00 90.00 220 THR A CA 1
ATOM 1703 C C . THR A 1 220 ? 27.018 -1.777 -23.432 1.00 90.00 220 THR A C 1
ATOM 1705 O O . THR A 1 220 ? 28.043 -2.165 -22.873 1.00 90.00 220 THR A O 1
ATOM 1708 N N . GLY A 1 221 ? 26.004 -2.597 -23.732 1.00 89.62 221 GLY A N 1
ATOM 1709 C CA . GLY A 1 221 ? 25.932 -4.007 -23.330 1.00 89.62 221 GLY A CA 1
ATOM 1710 C C . GLY A 1 221 ? 25.867 -4.212 -21.812 1.00 89.62 221 GLY A C 1
ATOM 1711 O O . GLY A 1 221 ? 26.166 -5.291 -21.314 1.00 89.62 221 GLY A O 1
ATOM 1712 N N . ARG A 1 222 ? 25.560 -3.159 -21.042 1.00 91.81 222 ARG A N 1
ATOM 1713 C CA . ARG A 1 222 ? 25.412 -3.212 -19.579 1.00 91.81 222 ARG A CA 1
ATOM 1714 C C . ARG A 1 222 ? 23.941 -3.144 -19.204 1.00 91.81 222 ARG A C 1
ATOM 1716 O O . ARG A 1 222 ? 23.138 -2.607 -19.958 1.00 91.81 222 ARG A O 1
ATOM 1723 N N . ALA A 1 223 ? 23.600 -3.598 -18.000 1.00 91.88 223 ALA A N 1
ATOM 1724 C CA . ALA A 1 223 ? 22.253 -3.456 -17.454 1.00 91.88 223 ALA A CA 1
ATOM 1725 C C . ALA A 1 223 ? 21.782 -1.990 -17.497 1.00 91.88 223 ALA A C 1
ATOM 1727 O O . ALA A 1 223 ? 22.373 -1.121 -16.838 1.00 91.88 223 ALA A O 1
ATOM 1728 N N . ARG A 1 224 ? 20.699 -1.728 -18.239 1.00 92.75 224 ARG A N 1
ATOM 1729 C CA . ARG A 1 224 ? 20.001 -0.440 -18.245 1.00 92.75 224 ARG A CA 1
ATOM 1730 C C . ARG A 1 224 ? 19.578 -0.124 -16.815 1.00 92.75 224 ARG A C 1
ATOM 1732 O O . ARG A 1 224 ? 19.196 -1.017 -16.070 1.00 92.75 224 ARG A O 1
ATOM 1739 N N . GLN A 1 225 ? 19.671 1.138 -16.412 1.00 92.12 225 GLN A N 1
ATOM 1740 C CA . GLN A 1 225 ? 19.335 1.559 -15.051 1.00 92.12 225 GLN A CA 1
ATOM 1741 C C . GLN A 1 225 ? 18.083 2.428 -15.066 1.00 92.12 225 GLN A C 1
ATOM 1743 O O . GLN A 1 225 ? 18.038 3.416 -15.800 1.00 92.12 225 GLN A O 1
ATOM 1748 N N . VAL A 1 226 ? 17.121 2.111 -14.206 1.00 93.06 226 VAL A N 1
ATOM 1749 C CA . VAL A 1 226 ? 15.894 2.892 -13.975 1.00 93.06 226 VAL A CA 1
ATOM 1750 C C . VAL A 1 226 ? 15.760 3.223 -12.491 1.00 93.06 226 VAL A C 1
ATOM 1752 O O . VAL A 1 226 ? 16.511 2.698 -11.672 1.00 93.06 226 VAL A O 1
ATOM 1755 N N . SER A 1 227 ? 14.845 4.117 -12.119 1.00 93.00 227 SER A N 1
ATOM 1756 C CA . SER A 1 227 ? 14.513 4.295 -10.702 1.00 93.00 227 SER A CA 1
ATOM 1757 C C . SER A 1 227 ? 13.680 3.114 -10.197 1.00 93.00 227 SER A C 1
ATOM 1759 O O . SER A 1 227 ? 12.926 2.504 -10.963 1.00 93.00 227 SER A O 1
ATOM 1761 N N . ALA A 1 228 ? 13.759 2.806 -8.902 1.00 93.50 228 ALA A N 1
ATOM 1762 C CA . ALA A 1 228 ? 12.883 1.799 -8.304 1.00 93.50 228 ALA A CA 1
ATOM 1763 C C . ALA A 1 228 ? 11.392 2.173 -8.462 1.00 93.50 228 ALA A C 1
ATOM 1765 O O . ALA A 1 228 ? 10.568 1.292 -8.711 1.00 93.50 228 ALA A O 1
ATOM 1766 N N . LYS A 1 229 ? 11.045 3.474 -8.420 1.00 94.00 229 LYS A N 1
ATOM 1767 C CA . LYS A 1 229 ? 9.672 3.962 -8.684 1.00 94.00 229 LYS A CA 1
ATOM 1768 C C . LYS A 1 229 ? 9.210 3.652 -10.112 1.00 94.00 229 LYS A C 1
ATOM 1770 O O . LYS A 1 229 ? 8.064 3.250 -10.308 1.00 94.00 229 LYS A O 1
ATOM 1775 N N . GLU A 1 230 ? 10.088 3.791 -11.107 1.00 94.56 230 GLU A N 1
ATOM 1776 C CA . GLU A 1 230 ? 9.796 3.430 -12.501 1.00 94.56 230 GLU A CA 1
ATOM 1777 C C . GLU A 1 230 ? 9.574 1.920 -12.651 1.00 94.56 230 GLU A C 1
ATOM 1779 O O . GLU A 1 230 ? 8.552 1.515 -13.204 1.00 94.56 230 GLU A O 1
ATOM 1784 N N . LEU A 1 231 ? 10.467 1.081 -12.110 1.00 95.12 231 LEU A N 1
ATOM 1785 C CA . LEU A 1 231 ? 10.299 -0.377 -12.154 1.00 95.12 231 LEU A CA 1
ATOM 1786 C C . LEU A 1 231 ? 8.977 -0.806 -11.498 1.00 95.12 231 LEU A C 1
ATOM 1788 O O . LEU A 1 231 ? 8.187 -1.519 -12.114 1.00 95.12 231 LEU A O 1
ATOM 1792 N N . ALA A 1 232 ? 8.691 -0.310 -10.293 1.00 96.62 232 ALA A N 1
ATOM 1793 C CA . ALA A 1 232 ? 7.460 -0.622 -9.568 1.00 96.62 232 ALA A CA 1
ATOM 1794 C C . ALA A 1 232 ? 6.195 -0.201 -10.326 1.00 96.62 232 ALA A C 1
ATOM 1796 O O . ALA A 1 232 ? 5.190 -0.912 -10.337 1.00 96.62 232 ALA A O 1
ATOM 1797 N N . THR A 1 233 ? 6.253 0.952 -10.995 1.00 96.19 233 THR A N 1
ATOM 1798 C CA . THR A 1 233 ? 5.158 1.433 -11.839 1.00 96.19 233 THR A CA 1
ATOM 1799 C C . THR A 1 233 ? 4.906 0.484 -13.004 1.00 96.19 233 THR A C 1
ATOM 1801 O O . THR A 1 233 ? 3.764 0.099 -13.235 1.00 96.19 233 THR A O 1
ATOM 1804 N N . ARG A 1 234 ? 5.964 0.036 -13.686 1.00 95.25 234 ARG A N 1
ATOM 1805 C CA . ARG A 1 234 ? 5.853 -0.910 -14.804 1.00 95.25 234 ARG A CA 1
ATOM 1806 C C . ARG A 1 234 ? 5.323 -2.276 -14.370 1.00 95.25 234 ARG A C 1
ATOM 1808 O O . ARG A 1 234 ? 4.592 -2.911 -15.129 1.00 95.25 234 ARG A O 1
ATOM 1815 N N . LEU A 1 235 ? 5.640 -2.718 -13.149 1.00 96.38 235 LEU A N 1
ATOM 1816 C CA . LEU A 1 235 ? 5.053 -3.926 -12.555 1.00 96.38 235 LEU A CA 1
ATOM 1817 C C . LEU A 1 235 ? 3.536 -3.782 -12.368 1.00 96.38 235 LEU A C 1
ATOM 1819 O O . LEU A 1 235 ? 2.788 -4.692 -12.731 1.00 96.38 235 LEU A O 1
ATOM 1823 N N . LEU A 1 236 ? 3.068 -2.637 -11.857 1.00 97.19 236 LEU A N 1
ATOM 1824 C CA . LEU A 1 236 ? 1.634 -2.346 -11.745 1.00 97.19 236 LEU A CA 1
ATOM 1825 C C . LEU A 1 236 ? 0.959 -2.261 -13.121 1.00 97.19 236 LEU A C 1
ATOM 1827 O O . LEU A 1 236 ? -0.068 -2.907 -13.323 1.00 97.19 236 LEU A O 1
ATOM 1831 N N . GLU A 1 237 ? 1.543 -1.525 -14.074 1.00 95.44 237 GLU A N 1
ATOM 1832 C CA . GLU A 1 237 ? 1.042 -1.421 -15.455 1.00 95.44 237 GLU A CA 1
ATOM 1833 C C . GLU A 1 237 ? 0.879 -2.815 -16.080 1.00 95.44 237 GLU A C 1
ATOM 1835 O O . GLU A 1 237 ? -0.200 -3.157 -16.568 1.00 95.44 237 GLU A O 1
ATOM 1840 N N . MET A 1 238 ? 1.915 -3.658 -15.993 1.00 94.81 238 MET A N 1
ATOM 1841 C CA . MET A 1 238 ? 1.880 -5.029 -16.505 1.00 94.81 238 MET A CA 1
ATOM 1842 C C . MET A 1 238 ? 0.763 -5.842 -15.850 1.00 94.81 238 MET A C 1
ATOM 1844 O O . MET A 1 238 ? -0.036 -6.467 -16.552 1.00 94.81 238 MET A O 1
ATOM 1848 N N . ARG A 1 239 ? 0.658 -5.827 -14.515 1.00 95.75 239 ARG A N 1
ATOM 1849 C CA . ARG A 1 239 ? -0.363 -6.613 -13.810 1.00 95.75 239 ARG A CA 1
ATOM 1850 C C . ARG A 1 239 ? -1.779 -6.147 -14.153 1.00 95.75 239 ARG A C 1
ATOM 1852 O O . ARG A 1 239 ? -2.658 -6.995 -14.321 1.00 95.75 239 ARG A O 1
ATOM 1859 N N . ILE A 1 240 ? -2.000 -4.843 -14.335 1.00 95.19 240 ILE A N 1
ATOM 1860 C CA . ILE A 1 240 ? -3.280 -4.288 -14.803 1.00 95.19 240 ILE A CA 1
ATOM 1861 C C . ILE A 1 240 ? -3.598 -4.800 -16.215 1.00 95.19 240 ILE A C 1
ATOM 1863 O O . ILE A 1 240 ? -4.653 -5.406 -16.430 1.00 95.19 240 ILE A O 1
ATOM 1867 N N . GLN A 1 241 ? -2.664 -4.637 -17.157 1.00 91.88 241 GLN A N 1
ATOM 1868 C CA . GLN A 1 241 ? -2.831 -5.055 -18.554 1.00 91.88 241 GLN A CA 1
ATOM 1869 C C . GLN A 1 241 ? -3.082 -6.566 -18.683 1.00 91.88 241 GLN A C 1
ATOM 1871 O O . GLN A 1 241 ? -3.908 -7.000 -19.485 1.00 91.88 241 GLN A O 1
ATOM 1876 N N . ARG A 1 242 ? -2.410 -7.380 -17.859 1.00 92.88 242 ARG A N 1
ATOM 1877 C CA . ARG A 1 242 ? -2.506 -8.849 -17.868 1.00 92.88 242 ARG A CA 1
ATOM 1878 C C . ARG A 1 242 ? -3.627 -9.423 -17.001 1.00 92.88 242 ARG A C 1
ATOM 1880 O O . ARG A 1 242 ? -3.728 -10.641 -16.904 1.00 92.88 242 ARG A O 1
ATOM 1887 N N . ALA A 1 243 ? -4.462 -8.590 -16.375 1.00 94.75 243 ALA A N 1
ATOM 1888 C CA . ALA A 1 243 ? -5.497 -9.049 -15.439 1.00 94.75 243 ALA A CA 1
ATOM 1889 C C . ALA A 1 243 ? -4.953 -9.846 -14.232 1.00 94.75 243 ALA A C 1
ATOM 1891 O O . ALA A 1 243 ? -5.630 -10.726 -13.710 1.00 94.75 243 ALA A O 1
ATOM 1892 N N . ARG A 1 244 ? -3.728 -9.538 -13.788 1.00 95.94 244 ARG A N 1
ATOM 1893 C CA . ARG A 1 244 ? -3.032 -10.182 -12.658 1.00 95.94 244 ARG A CA 1
ATOM 1894 C C . ARG A 1 244 ? -3.084 -9.345 -11.374 1.00 95.94 244 ARG A C 1
ATOM 1896 O O . ARG A 1 244 ? -2.304 -9.570 -10.449 1.00 95.94 244 ARG A O 1
ATOM 1903 N N . ILE A 1 245 ? -3.989 -8.373 -11.316 1.00 97.44 245 ILE A N 1
ATOM 1904 C CA . ILE A 1 245 ? -4.264 -7.566 -10.128 1.00 97.44 245 ILE A CA 1
ATOM 1905 C C . ILE A 1 245 ? -5.755 -7.240 -10.045 1.00 97.44 245 ILE A C 1
ATOM 1907 O O . ILE A 1 245 ? -6.402 -7.023 -11.072 1.00 97.44 245 ILE A O 1
ATOM 1911 N N . GLU A 1 246 ? -6.283 -7.213 -8.827 1.00 96.75 246 GLU A N 1
ATOM 1912 C CA . GLU A 1 246 ? -7.662 -6.853 -8.518 1.00 96.75 246 GLU A CA 1
ATOM 1913 C C . GLU A 1 246 ? -7.704 -5.790 -7.423 1.00 96.75 246 GLU A C 1
ATOM 1915 O O . GLU A 1 246 ? -7.146 -5.964 -6.335 1.00 96.75 246 GLU A O 1
ATOM 1920 N N . PHE A 1 247 ? -8.403 -4.698 -7.721 1.00 96.38 247 PHE A N 1
ATOM 1921 C CA . PHE A 1 247 ? -8.618 -3.592 -6.795 1.00 96.38 247 PHE A CA 1
ATOM 1922 C C . PHE A 1 247 ? -10.029 -3.664 -6.198 1.00 96.38 247 PHE A C 1
ATOM 1924 O O . PHE A 1 247 ? -10.967 -4.046 -6.905 1.00 96.38 247 PHE A O 1
ATOM 1931 N N . PRO A 1 248 ? -10.218 -3.277 -4.929 1.00 94.88 248 PRO A N 1
ATOM 1932 C CA . PRO A 1 248 ? -11.544 -3.085 -4.357 1.00 94.88 248 PRO A CA 1
ATOM 1933 C C . PRO A 1 248 ? -12.233 -1.883 -5.009 1.00 94.88 248 PRO A C 1
ATOM 1935 O O . PRO A 1 248 ? -11.574 -0.936 -5.445 1.00 94.88 248 PRO A O 1
ATOM 1938 N N . ALA A 1 249 ? -13.566 -1.874 -5.006 1.00 91.75 249 ALA A N 1
ATOM 1939 C CA . ALA A 1 249 ? -14.385 -0.729 -5.423 1.00 91.75 249 ALA A CA 1
ATOM 1940 C C . ALA A 1 249 ? -14.351 0.451 -4.422 1.00 91.75 249 ALA A C 1
ATOM 1942 O O . ALA A 1 249 ? -15.348 1.139 -4.220 1.00 91.75 249 ALA A O 1
ATOM 1943 N N . ASP A 1 250 ? -13.203 0.674 -3.784 1.00 93.56 250 ASP A N 1
ATOM 1944 C CA . ASP A 1 250 ? -12.961 1.754 -2.833 1.00 93.56 250 ASP A CA 1
ATOM 1945 C C . ASP A 1 250 ? -12.747 3.080 -3.598 1.00 93.56 250 ASP A C 1
ATOM 1947 O O . ASP A 1 250 ? -11.864 3.156 -4.466 1.00 93.56 250 ASP A O 1
ATOM 1951 N N . PRO A 1 251 ? -13.509 4.146 -3.281 1.00 92.00 251 PRO A N 1
ATOM 1952 C CA . PRO A 1 251 ? -13.379 5.451 -3.924 1.00 92.00 251 PRO A CA 1
ATOM 1953 C C . PRO A 1 251 ? -11.963 6.024 -3.912 1.00 92.00 251 PRO A C 1
ATOM 1955 O O . PRO A 1 251 ? -11.587 6.728 -4.845 1.00 92.00 251 PRO A O 1
ATOM 1958 N N . ALA A 1 252 ? -11.152 5.716 -2.899 1.00 93.75 252 ALA A N 1
ATOM 1959 C CA . ALA A 1 252 ? -9.785 6.210 -2.821 1.00 93.75 252 ALA A CA 1
ATOM 1960 C C . ALA A 1 252 ? -8.888 5.601 -3.913 1.00 93.75 252 ALA A C 1
ATOM 1962 O O . ALA A 1 252 ? -8.072 6.308 -4.500 1.00 93.75 252 ALA A O 1
ATOM 1963 N N . PHE A 1 253 ? -9.085 4.325 -4.260 1.00 94.69 253 PHE A N 1
ATOM 1964 C CA . PHE A 1 253 ? -8.398 3.699 -5.393 1.00 94.69 253 PHE A CA 1
ATOM 1965 C C . PHE A 1 253 ? -8.873 4.294 -6.724 1.00 94.69 253 PHE A C 1
ATOM 1967 O O . PHE A 1 253 ? -8.047 4.644 -7.569 1.00 94.69 253 PHE A O 1
ATOM 1974 N N . LEU A 1 254 ? -10.193 4.467 -6.881 1.00 90.88 254 LEU A N 1
ATOM 1975 C CA . LEU A 1 254 ? -10.810 5.102 -8.056 1.00 90.88 254 LEU A CA 1
ATOM 1976 C C . LEU A 1 254 ? -10.358 6.560 -8.244 1.00 90.88 254 LEU A C 1
ATOM 1978 O O . LEU A 1 254 ? -10.339 7.054 -9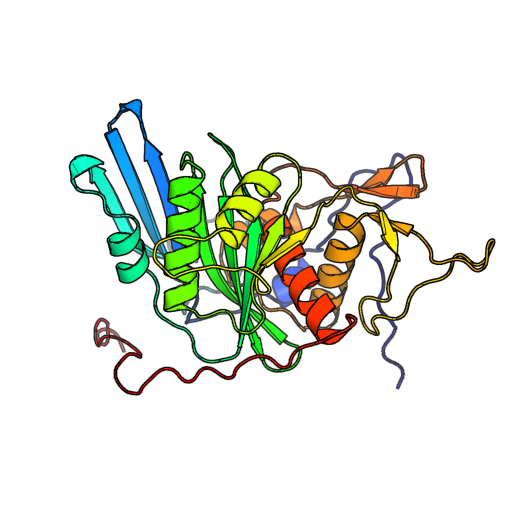.370 1.00 90.88 254 LEU A O 1
ATOM 1982 N N . ALA A 1 255 ? -9.988 7.240 -7.157 1.00 89.94 255 ALA A N 1
ATOM 1983 C CA . ALA A 1 255 ? -9.480 8.602 -7.178 1.00 89.94 255 ALA A CA 1
ATOM 1984 C C . ALA A 1 255 ? -7.972 8.671 -7.453 1.00 89.94 255 ALA A C 1
ATOM 1986 O O . ALA A 1 255 ? -7.555 9.515 -8.238 1.00 89.94 255 ALA A O 1
ATOM 1987 N N . GLN A 1 256 ? -7.141 7.827 -6.833 1.00 92.88 256 GLN A N 1
ATOM 1988 C CA . GLN A 1 256 ? -5.684 7.962 -6.956 1.00 92.88 256 GLN A CA 1
ATOM 1989 C C . GLN A 1 256 ? -5.134 7.359 -8.252 1.00 92.88 256 GLN A C 1
ATOM 1991 O O . GLN A 1 256 ? -4.389 8.031 -8.959 1.00 92.88 256 GLN A O 1
ATOM 1996 N N . PHE A 1 257 ? -5.518 6.131 -8.619 1.00 92.94 257 PHE A N 1
ATOM 1997 C CA . PHE A 1 257 ? -4.909 5.445 -9.769 1.00 92.94 257 PHE A CA 1
ATOM 1998 C C . PHE A 1 257 ? -5.176 6.170 -11.100 1.00 92.94 257 PHE A C 1
ATOM 2000 O O . PHE A 1 257 ? -4.212 6.559 -11.760 1.00 92.94 257 PHE A O 1
ATOM 2007 N N . PRO A 1 258 ? -6.433 6.446 -11.500 1.00 89.94 258 PRO A N 1
ATOM 2008 C CA . PRO A 1 258 ? -6.704 7.108 -12.777 1.00 89.94 258 PRO A CA 1
ATOM 2009 C C . PRO A 1 258 ? -6.153 8.533 -12.879 1.00 89.94 258 PRO A C 1
ATOM 2011 O O . PRO A 1 258 ? -5.919 9.009 -13.990 1.00 89.94 258 PRO A O 1
ATOM 2014 N N . ASN A 1 259 ? -5.935 9.208 -11.747 1.00 88.38 259 ASN A N 1
ATOM 2015 C CA . ASN A 1 259 ? -5.387 10.565 -11.697 1.00 88.38 259 ASN A CA 1
ATOM 2016 C C . ASN A 1 259 ? -3.864 10.596 -11.479 1.00 88.38 259 ASN A C 1
ATOM 2018 O O . ASN A 1 259 ? -3.279 11.680 -11.462 1.00 88.38 259 ASN A O 1
ATOM 2022 N N . HIS A 1 260 ? -3.206 9.439 -11.339 1.00 90.75 260 HIS A N 1
ATOM 2023 C CA . HIS A 1 260 ? -1.752 9.366 -11.219 1.00 90.75 260 HIS A CA 1
ATOM 2024 C C . HIS A 1 260 ? -1.106 9.595 -12.583 1.00 90.75 260 HIS A C 1
ATOM 2026 O O . HIS A 1 260 ? -1.212 8.759 -13.481 1.00 90.75 260 HIS A O 1
ATOM 2032 N N . THR A 1 261 ? -0.432 10.731 -12.753 1.00 89.50 261 THR A N 1
ATOM 2033 C CA . THR A 1 261 ? 0.134 11.141 -14.044 1.00 89.50 261 THR A CA 1
ATOM 2034 C C . THR A 1 261 ? 1.655 11.129 -14.061 1.00 89.50 261 THR A C 1
ATOM 2036 O O . THR A 1 261 ? 2.296 11.332 -13.026 1.00 89.50 261 THR A O 1
ATOM 2039 N N . ALA A 1 262 ? 2.232 10.994 -15.252 1.00 89.12 262 ALA A N 1
ATOM 2040 C CA . ALA A 1 262 ? 3.646 11.257 -15.487 1.00 89.12 262 ALA A CA 1
ATOM 2041 C C . ALA A 1 262 ? 3.871 12.071 -16.765 1.00 89.12 262 ALA A C 1
ATOM 2043 O O . ALA A 1 262 ? 3.021 12.102 -17.656 1.00 89.12 262 ALA A O 1
ATOM 2044 N N . GLU A 1 263 ? 5.037 12.700 -16.833 1.00 85.75 263 GLU A N 1
ATOM 2045 C CA . GLU A 1 263 ? 5.566 13.397 -18.006 1.00 85.75 263 GLU A CA 1
ATOM 2046 C C . GLU A 1 263 ? 6.964 12.867 -18.340 1.00 85.75 263 GLU A C 1
ATOM 2048 O O . GLU A 1 263 ? 7.652 12.312 -17.478 1.00 85.75 263 GLU A O 1
ATOM 2053 N N . ILE A 1 264 ? 7.404 13.021 -19.587 1.00 85.38 264 ILE A N 1
ATOM 2054 C CA . ILE A 1 264 ? 8.784 12.711 -19.964 1.00 85.38 264 ILE A CA 1
ATOM 2055 C C . ILE A 1 264 ? 9.669 13.891 -19.573 1.00 85.38 264 ILE A C 1
ATOM 2057 O O . ILE A 1 264 ? 9.472 15.003 -20.053 1.00 85.38 264 ILE A O 1
ATOM 2061 N N . GLY A 1 265 ? 10.647 13.644 -18.703 1.00 81.00 265 GLY A N 1
ATOM 2062 C CA . GLY A 1 265 ? 11.657 14.617 -18.302 1.00 81.00 265 GLY A CA 1
ATOM 2063 C C . GLY A 1 265 ? 12.745 14.812 -19.362 1.00 81.00 265 GLY A C 1
ATOM 2064 O O . GLY A 1 265 ? 12.829 14.087 -20.352 1.00 81.00 265 GLY A O 1
ATOM 2065 N N . SER A 1 266 ? 13.639 15.776 -19.134 1.00 80.31 266 SER A N 1
ATOM 2066 C CA . SER A 1 266 ? 14.714 16.133 -20.078 1.00 80.31 266 SER A CA 1
ATOM 2067 C C . SER A 1 266 ? 15.718 15.006 -20.356 1.00 80.31 266 SER A C 1
ATOM 2069 O O . SER A 1 266 ? 16.384 15.013 -21.386 1.00 80.31 266 SER A O 1
ATOM 2071 N N . SER A 1 267 ? 15.825 14.025 -19.457 1.00 79.25 267 SER A N 1
ATOM 2072 C CA . SER A 1 267 ? 16.652 12.823 -19.623 1.00 79.25 267 SER A CA 1
ATOM 2073 C C . SER A 1 267 ? 15.961 11.696 -20.403 1.00 79.25 267 SER A C 1
ATOM 2075 O O . SER A 1 267 ? 16.551 10.632 -20.571 1.00 79.25 267 SER A O 1
ATOM 2077 N N . GLY A 1 268 ? 14.708 11.889 -20.828 1.00 79.44 268 GLY A N 1
ATOM 2078 C CA . GLY A 1 268 ? 13.867 10.846 -21.422 1.00 79.44 268 GLY A CA 1
ATOM 2079 C C . GLY A 1 268 ? 13.208 9.905 -20.403 1.00 79.44 268 GLY A C 1
ATOM 2080 O O . GLY A 1 268 ? 12.433 9.036 -20.791 1.00 79.44 268 GLY A O 1
ATOM 2081 N N . ALA A 1 269 ? 13.486 10.063 -19.104 1.00 84.25 269 ALA A N 1
ATOM 2082 C CA . ALA A 1 269 ? 12.844 9.286 -18.044 1.00 84.25 269 ALA A CA 1
ATOM 2083 C C . ALA A 1 269 ? 11.470 9.863 -17.666 1.00 84.25 269 ALA A C 1
ATOM 2085 O O . ALA A 1 269 ? 11.271 11.077 -17.722 1.00 84.25 269 ALA A O 1
ATOM 2086 N N . ARG A 1 270 ? 10.541 9.007 -17.217 1.00 87.75 270 ARG A N 1
ATOM 2087 C CA . ARG A 1 270 ? 9.257 9.455 -16.662 1.00 87.75 270 ARG A CA 1
ATOM 2088 C C . ARG A 1 270 ? 9.460 10.149 -15.316 1.00 87.75 270 ARG A C 1
ATOM 2090 O O . ARG A 1 270 ? 10.147 9.630 -14.437 1.00 87.75 270 ARG A O 1
ATOM 2097 N N . VAL A 1 271 ? 8.810 11.293 -15.148 1.00 86.94 271 VAL A N 1
ATOM 2098 C CA . VAL A 1 271 ? 8.686 12.023 -13.887 1.00 86.94 271 VAL A CA 1
ATOM 2099 C C . VAL A 1 271 ? 7.238 11.913 -13.433 1.00 86.94 271 VAL A C 1
ATOM 2101 O O . VAL A 1 271 ? 6.321 12.342 -14.130 1.00 86.94 271 VAL A O 1
ATOM 2104 N N . PHE A 1 272 ? 7.026 11.288 -12.278 1.00 88.19 272 PHE A N 1
ATOM 2105 C CA . PHE A 1 272 ? 5.697 11.071 -11.713 1.00 88.19 272 PHE A CA 1
ATOM 2106 C C . PHE A 1 272 ? 5.262 12.270 -10.872 1.00 88.19 272 PHE A C 1
ATOM 2108 O O . PHE A 1 272 ? 6.073 12.866 -10.166 1.00 88.19 272 PHE A O 1
ATOM 2115 N N . ARG A 1 273 ? 3.970 12.599 -10.913 1.00 83.00 273 ARG A N 1
ATOM 2116 C CA . ARG A 1 273 ? 3.385 13.579 -9.993 1.00 83.00 273 ARG A CA 1
ATOM 2117 C C . ARG A 1 273 ? 3.289 12.973 -8.587 1.00 83.00 273 ARG A C 1
ATOM 2119 O O . ARG A 1 273 ? 2.763 11.878 -8.446 1.00 83.00 273 ARG A O 1
ATOM 2126 N N . ASN A 1 274 ? 3.731 13.711 -7.569 1.00 75.19 274 ASN A N 1
ATOM 2127 C CA . ASN A 1 274 ? 3.794 13.259 -6.168 1.00 75.19 274 ASN A CA 1
ATOM 2128 C C . ASN A 1 274 ? 2.590 13.734 -5.330 1.00 75.19 274 ASN A C 1
ATOM 2130 O O . ASN A 1 274 ? 2.752 14.155 -4.188 1.00 75.19 274 ASN A O 1
ATOM 2134 N N . THR A 1 275 ? 1.401 13.851 -5.922 1.00 77.88 275 THR A N 1
ATOM 2135 C CA . THR A 1 275 ? 0.238 14.417 -5.220 1.00 77.88 275 THR A CA 1
ATOM 2136 C C . THR A 1 275 ? -0.819 13.345 -5.052 1.00 77.88 275 THR A C 1
ATOM 2138 O O . THR A 1 275 ? -1.360 12.876 -6.050 1.00 77.88 275 THR A O 1
ATOM 2141 N N . ALA A 1 276 ? -1.138 13.018 -3.796 1.00 80.50 276 ALA A N 1
ATOM 2142 C CA . ALA A 1 276 ? -2.117 11.995 -3.437 1.00 80.50 276 ALA A CA 1
ATOM 2143 C C . ALA A 1 276 ? -1.820 10.627 -4.085 1.00 80.50 276 ALA A C 1
ATOM 2145 O O . ALA A 1 276 ? -2.724 9.994 -4.623 1.00 80.50 276 ALA A O 1
ATOM 2146 N N . ASP A 1 277 ? -0.561 10.181 -4.037 1.00 91.19 277 ASP A N 1
ATOM 2147 C CA . ASP A 1 277 ? -0.098 8.904 -4.592 1.00 91.19 277 ASP A CA 1
ATOM 2148 C C . ASP A 1 277 ? 0.160 7.823 -3.530 1.00 91.19 277 ASP A C 1
ATOM 2150 O O . ASP A 1 277 ? 0.601 6.735 -3.880 1.00 91.19 277 ASP A O 1
ATOM 2154 N N . HIS A 1 278 ? -0.183 8.054 -2.260 1.00 95.25 278 HIS A N 1
ATOM 2155 C CA . HIS A 1 278 ? 0.157 7.139 -1.162 1.00 95.25 278 HIS A CA 1
ATOM 2156 C C . HIS A 1 278 ? -0.371 5.700 -1.323 1.00 95.25 278 HIS A C 1
ATOM 2158 O O . HIS A 1 278 ? 0.317 4.734 -0.999 1.00 95.25 278 HIS A O 1
ATOM 2164 N N . ILE A 1 279 ? -1.575 5.508 -1.880 1.00 97.69 279 ILE A N 1
ATOM 2165 C CA . ILE A 1 279 ? -2.102 4.159 -2.169 1.00 97.69 279 ILE A CA 1
ATOM 2166 C C . ILE A 1 279 ? -1.333 3.542 -3.341 1.00 97.69 279 ILE A C 1
ATOM 2168 O O . ILE A 1 279 ? -1.063 2.338 -3.344 1.00 97.69 279 ILE A O 1
ATOM 2172 N N . VAL A 1 280 ? -0.962 4.349 -4.338 1.00 97.50 280 VAL A N 1
ATOM 2173 C CA . VAL A 1 280 ? -0.148 3.903 -5.476 1.00 97.50 280 VAL A CA 1
ATOM 2174 C C . VAL A 1 280 ? 1.250 3.503 -5.001 1.00 97.50 280 VAL A C 1
ATOM 2176 O O . VAL A 1 280 ? 1.740 2.451 -5.404 1.00 97.50 280 VAL A O 1
ATOM 2179 N N . ASP A 1 281 ? 1.869 4.280 -4.116 1.00 97.44 281 ASP A N 1
ATOM 2180 C CA . ASP A 1 281 ? 3.202 4.029 -3.565 1.00 97.44 281 ASP A CA 1
ATOM 2181 C C . ASP A 1 281 ? 3.210 2.814 -2.624 1.00 97.44 281 ASP A C 1
ATOM 2183 O O . ASP A 1 281 ? 4.039 1.916 -2.801 1.00 97.44 281 ASP A O 1
ATOM 2187 N N . ALA A 1 282 ? 2.200 2.657 -1.763 1.00 98.50 282 ALA A N 1
ATOM 2188 C CA . ALA A 1 282 ? 2.011 1.430 -0.985 1.00 98.50 282 ALA A CA 1
ATOM 2189 C C . ALA A 1 282 ? 1.802 0.203 -1.899 1.00 98.50 282 ALA A C 1
ATOM 2191 O O . ALA A 1 282 ? 2.323 -0.884 -1.638 1.00 98.50 282 ALA A O 1
ATOM 2192 N N . SER A 1 283 ? 1.091 0.365 -3.021 1.00 98.69 283 SER A N 1
ATOM 2193 C CA . SER A 1 283 ? 0.921 -0.702 -4.019 1.00 98.69 283 SER A CA 1
ATOM 2194 C C . SER A 1 283 ? 2.236 -1.033 -4.731 1.00 98.69 283 SER A C 1
ATOM 2196 O O . SER A 1 283 ? 2.550 -2.206 -4.927 1.00 98.69 283 SER A O 1
ATOM 2198 N N . ARG A 1 284 ? 3.034 -0.020 -5.094 1.00 98.12 284 ARG A N 1
ATOM 2199 C CA . ARG A 1 284 ? 4.338 -0.169 -5.759 1.00 98.12 284 ARG A CA 1
ATOM 2200 C C . ARG A 1 284 ? 5.285 -1.032 -4.937 1.00 98.12 284 ARG A C 1
ATOM 2202 O O . ARG A 1 284 ? 5.863 -1.971 -5.481 1.00 98.12 284 ARG A O 1
ATOM 2209 N N . VAL A 1 285 ? 5.416 -0.761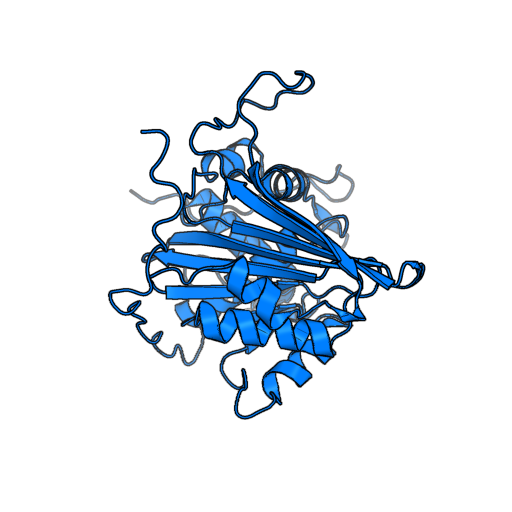 -3.641 1.00 98.31 285 VAL A N 1
ATOM 2210 C CA . VAL A 1 285 ? 6.334 -1.526 -2.782 1.00 98.31 285 VAL A CA 1
ATOM 2211 C C . VAL A 1 285 ? 5.839 -2.943 -2.502 1.00 98.31 285 VAL A C 1
ATOM 2213 O O . VAL A 1 285 ? 6.657 -3.860 -2.449 1.00 98.31 285 VAL A O 1
ATOM 2216 N N . ALA A 1 286 ? 4.520 -3.169 -2.433 1.00 98.38 286 ALA A N 1
ATOM 2217 C CA . ALA A 1 286 ? 3.967 -4.525 -2.393 1.00 98.38 286 ALA A CA 1
ATOM 2218 C C . ALA A 1 286 ? 4.301 -5.310 -3.674 1.00 98.38 286 ALA A C 1
ATOM 2220 O O . ALA A 1 286 ? 4.692 -6.475 -3.604 1.00 98.38 286 ALA A O 1
ATOM 2221 N N . MET A 1 287 ? 4.180 -4.676 -4.847 1.00 97.31 287 MET A N 1
ATOM 2222 C CA . MET A 1 287 ? 4.489 -5.325 -6.124 1.00 97.31 287 MET A CA 1
ATOM 2223 C C . MET A 1 287 ? 5.986 -5.571 -6.317 1.00 97.31 287 MET A C 1
ATOM 2225 O O . MET A 1 287 ? 6.340 -6.617 -6.851 1.00 97.31 287 MET A O 1
ATOM 2229 N N . LEU A 1 288 ? 6.860 -4.664 -5.866 1.00 96.50 288 LEU A N 1
ATOM 2230 C CA . LEU A 1 288 ? 8.307 -4.906 -5.837 1.00 96.50 288 LEU A CA 1
ATOM 2231 C C . LEU A 1 288 ? 8.641 -6.107 -4.949 1.00 96.50 288 LEU A C 1
ATOM 2233 O O . LEU A 1 288 ? 9.362 -7.002 -5.380 1.00 96.50 288 LEU A O 1
ATOM 2237 N N . ARG A 1 289 ? 8.047 -6.176 -3.750 1.00 95.75 289 ARG A N 1
ATOM 2238 C CA . ARG A 1 289 ? 8.241 -7.308 -2.836 1.00 95.75 289 ARG A CA 1
ATOM 2239 C C . ARG A 1 289 ? 7.796 -8.627 -3.449 1.00 95.75 289 ARG A C 1
ATOM 2241 O O . ARG A 1 289 ? 8.498 -9.627 -3.324 1.00 95.75 289 ARG A O 1
ATOM 2248 N N . LEU A 1 290 ? 6.644 -8.631 -4.111 1.00 94.12 290 LEU A N 1
ATOM 2249 C CA . LEU A 1 290 ? 6.148 -9.812 -4.805 1.00 94.12 290 LEU A CA 1
ATOM 2250 C C . LEU A 1 290 ? 7.067 -10.206 -5.970 1.00 94.12 290 LEU A C 1
ATOM 2252 O O . LEU A 1 290 ? 7.416 -11.373 -6.097 1.00 94.12 290 LEU A O 1
ATOM 2256 N N . PHE A 1 291 ? 7.518 -9.236 -6.764 1.00 94.00 291 PHE A N 1
ATOM 2257 C CA . PHE A 1 291 ? 8.419 -9.466 -7.892 1.00 94.00 291 PHE A CA 1
ATOM 2258 C C . PHE A 1 291 ? 9.784 -10.018 -7.460 1.00 94.00 291 PHE A C 1
ATOM 2260 O O . PHE A 1 291 ? 10.288 -10.945 -8.087 1.00 94.00 291 PHE A O 1
ATOM 2267 N N . ASP A 1 292 ? 10.364 -9.518 -6.368 1.00 90.94 292 ASP A N 1
ATOM 2268 C CA . ASP A 1 292 ? 11.618 -10.055 -5.824 1.00 90.94 292 ASP A CA 1
ATOM 2269 C C . ASP A 1 292 ? 11.462 -11.501 -5.329 1.00 90.94 292 ASP A C 1
ATOM 2271 O O . ASP A 1 292 ? 12.410 -12.278 -5.378 1.00 90.94 292 ASP A O 1
ATOM 2275 N N . LEU A 1 293 ? 10.270 -11.902 -4.885 1.00 86.38 293 LEU A N 1
ATOM 2276 C CA . LEU A 1 293 ? 10.001 -13.295 -4.516 1.00 86.38 293 LEU A CA 1
ATOM 2277 C C . LEU A 1 293 ? 9.749 -14.186 -5.731 1.00 86.38 293 LEU A C 1
ATOM 2279 O O . LEU A 1 293 ? 10.089 -15.363 -5.700 1.00 86.38 293 LEU A O 1
ATOM 2283 N N . GLU A 1 294 ? 9.165 -13.638 -6.793 1.00 87.38 294 GLU A N 1
ATOM 2284 C CA . GLU A 1 294 ? 8.931 -14.351 -8.050 1.00 87.38 294 GLU A CA 1
ATOM 2285 C C . GLU A 1 294 ? 10.228 -14.508 -8.871 1.00 87.38 294 GLU A C 1
ATOM 2287 O O . GLU A 1 294 ? 10.403 -15.520 -9.550 1.00 87.38 294 GLU A O 1
ATOM 2292 N N . HIS A 1 295 ? 11.141 -13.530 -8.805 1.00 87.81 295 HIS A N 1
ATOM 2293 C CA . HIS A 1 295 ? 12.262 -13.389 -9.746 1.00 87.81 295 HIS A CA 1
ATOM 2294 C C . HIS A 1 295 ? 13.612 -12.972 -9.123 1.00 87.81 295 HIS A C 1
ATOM 2296 O O . HIS A 1 295 ? 14.577 -12.739 -9.858 1.00 87.81 295 HIS A O 1
ATOM 2302 N N . GLY A 1 296 ? 13.709 -12.787 -7.808 1.00 73.19 296 GLY A N 1
ATOM 2303 C CA . GLY A 1 296 ? 14.945 -12.387 -7.127 1.00 73.19 296 GLY A CA 1
ATOM 2304 C C . GLY A 1 296 ? 15.863 -13.556 -6.762 1.00 73.19 296 GLY A C 1
ATOM 2305 O O . GLY A 1 296 ? 15.455 -14.719 -6.723 1.00 73.19 296 GLY A O 1
ATOM 2306 N N . ASP A 1 297 ? 17.119 -13.232 -6.453 1.00 59.31 297 ASP A N 1
ATOM 2307 C CA . ASP A 1 297 ? 18.105 -14.205 -5.983 1.00 59.31 297 ASP A CA 1
ATOM 2308 C C . ASP A 1 297 ? 17.772 -14.618 -4.539 1.00 59.31 297 ASP A C 1
ATOM 2310 O O . ASP A 1 297 ? 17.869 -13.819 -3.609 1.00 59.31 297 ASP A O 1
ATOM 2314 N N . GLY A 1 298 ? 17.364 -1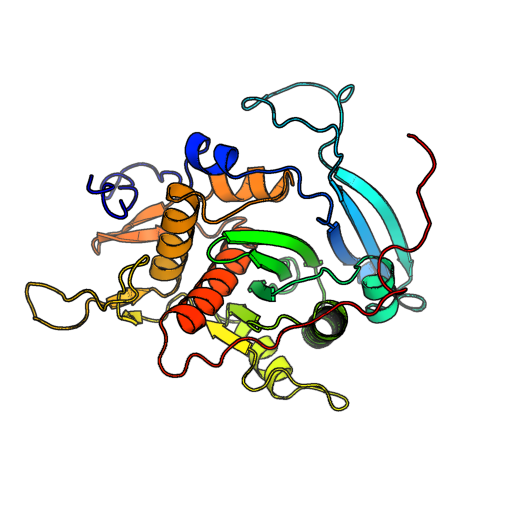5.876 -4.344 1.00 51.62 298 GLY A N 1
ATOM 2315 C CA . GLY A 1 298 ? 17.015 -16.411 -3.023 1.00 51.62 298 GLY A CA 1
ATOM 2316 C C . GLY A 1 298 ? 15.523 -16.392 -2.682 1.00 51.62 298 GLY A C 1
ATOM 2317 O O . GLY A 1 298 ? 15.186 -16.281 -1.506 1.00 51.62 298 GLY A O 1
ATOM 2318 N N . ALA A 1 299 ? 14.638 -16.530 -3.677 1.00 49.78 299 ALA A N 1
ATOM 2319 C CA . ALA A 1 299 ? 13.207 -16.767 -3.478 1.00 49.78 299 ALA A CA 1
ATOM 2320 C C . ALA A 1 299 ? 12.956 -17.894 -2.453 1.00 49.78 299 ALA A C 1
ATOM 2322 O O . ALA A 1 299 ? 13.037 -19.085 -2.762 1.00 49.78 299 ALA A O 1
ATOM 2323 N N . VAL A 1 300 ? 12.670 -17.528 -1.202 1.00 48.66 300 VAL A N 1
ATOM 2324 C CA . VAL A 1 300 ? 12.228 -18.484 -0.185 1.00 48.66 300 VAL A CA 1
ATOM 2325 C C . VAL A 1 300 ? 10.747 -18.737 -0.428 1.00 48.66 300 VAL A C 1
ATOM 2327 O O . VAL A 1 300 ? 9.958 -17.793 -0.493 1.00 48.66 300 VAL A O 1
ATOM 2330 N N . ALA A 1 301 ? 10.368 -20.009 -0.567 1.00 44.66 301 ALA A N 1
ATOM 2331 C CA . ALA A 1 301 ? 8.973 -20.382 -0.753 1.00 44.66 301 ALA A CA 1
ATOM 2332 C C . ALA A 1 301 ? 8.109 -19.815 0.395 1.00 44.66 301 ALA A C 1
ATOM 2334 O O . ALA A 1 301 ? 8.495 -19.928 1.564 1.00 44.66 301 ALA A O 1
ATOM 2335 N N . PRO A 1 302 ? 6.948 -19.207 0.093 1.00 53.66 302 PRO A N 1
ATOM 2336 C CA . PRO A 1 302 ? 6.091 -18.613 1.108 1.00 53.66 302 PRO A CA 1
ATOM 2337 C C . PRO A 1 302 ? 5.587 -19.681 2.085 1.00 53.66 302 PRO A C 1
ATOM 2339 O O . PRO A 1 302 ? 5.205 -20.784 1.691 1.00 53.66 302 PRO A O 1
ATOM 2342 N N . VAL A 1 303 ? 5.529 -19.347 3.375 1.00 50.78 303 VAL A N 1
ATOM 2343 C CA . VAL A 1 303 ? 4.928 -20.231 4.385 1.00 50.78 303 VAL A CA 1
ATOM 2344 C C . VAL A 1 303 ? 3.412 -20.268 4.174 1.00 50.78 303 VAL A C 1
ATOM 2346 O O . VAL A 1 303 ? 2.752 -19.230 4.200 1.00 50.78 303 VAL A O 1
ATOM 2349 N N . LEU A 1 304 ? 2.850 -21.460 3.961 1.00 46.25 304 LEU A N 1
ATOM 2350 C CA . LEU A 1 304 ? 1.403 -21.666 3.859 1.00 46.25 304 LEU A CA 1
ATOM 2351 C C . LEU A 1 304 ? 0.738 -21.406 5.215 1.00 46.25 304 LEU A C 1
ATOM 2353 O O . LEU A 1 304 ? 1.071 -22.057 6.206 1.00 46.25 304 LEU A O 1
ATOM 2357 N N . PHE A 1 305 ? -0.229 -20.488 5.250 1.00 50.69 305 PHE A N 1
ATOM 2358 C CA . PHE A 1 305 ? -1.047 -20.247 6.433 1.00 50.69 305 PHE A CA 1
ATOM 2359 C C . PHE A 1 305 ? -2.481 -20.739 6.213 1.00 50.69 305 PHE A C 1
ATOM 2361 O O . PHE A 1 305 ? -3.150 -20.350 5.259 1.00 50.69 305 PHE A O 1
ATOM 2368 N N . GLN A 1 306 ? -2.948 -21.603 7.115 1.00 52.22 306 GLN A N 1
ATOM 2369 C CA . GLN A 1 306 ? -4.349 -22.001 7.217 1.00 52.22 306 GLN A CA 1
ATOM 2370 C C . GLN A 1 306 ? -4.965 -21.277 8.413 1.00 52.22 306 GLN A C 1
ATOM 2372 O O . GLN A 1 306 ? -4.431 -21.356 9.522 1.00 52.22 306 GLN A O 1
ATOM 2377 N N . VAL A 1 307 ? -6.091 -20.592 8.207 1.00 52.59 307 VAL A N 1
ATOM 2378 C CA . VAL A 1 307 ? -6.861 -20.020 9.317 1.00 52.59 307 VAL A CA 1
ATOM 2379 C C . VAL A 1 307 ? -7.451 -21.185 10.128 1.00 52.59 307 VAL A C 1
ATOM 2381 O O . VAL A 1 307 ? -8.146 -22.031 9.560 1.00 52.59 307 VAL A O 1
ATOM 2384 N N . PRO A 1 308 ? -7.185 -21.295 11.445 1.00 44.91 308 PRO A N 1
ATOM 2385 C CA . PRO A 1 308 ? -7.754 -22.370 12.251 1.00 44.91 308 PRO A CA 1
ATOM 2386 C C . PRO A 1 308 ? -9.289 -22.345 12.216 1.00 44.91 308 PRO A C 1
ATOM 2388 O O . PRO A 1 308 ? -9.907 -21.284 12.361 1.00 44.91 308 PRO A O 1
ATOM 2391 N N . ARG A 1 309 ? -9.918 -23.521 12.068 1.00 44.66 309 ARG A N 1
ATOM 2392 C CA . ARG A 1 309 ? -11.384 -23.664 12.134 1.00 44.66 309 ARG A CA 1
ATOM 2393 C C . ARG A 1 309 ? -11.908 -23.027 13.430 1.00 44.66 309 ARG A C 1
ATOM 2395 O O . ARG A 1 309 ? -11.468 -23.403 14.512 1.00 44.66 309 ARG A O 1
ATOM 2402 N N . GLY A 1 310 ? -12.842 -22.081 13.311 1.00 49.81 310 GLY A N 1
ATOM 2403 C CA . GLY A 1 310 ? -13.460 -21.371 14.443 1.00 49.81 310 GLY A CA 1
ATOM 2404 C C . GLY A 1 310 ? -12.962 -19.939 14.693 1.00 49.81 310 GLY A C 1
ATOM 2405 O O . GLY A 1 310 ? -13.564 -19.241 15.502 1.00 49.81 310 GLY A O 1
ATOM 2406 N N . LEU A 1 311 ? -11.916 -19.476 13.993 1.00 48.50 311 LEU A N 1
ATOM 2407 C CA . LEU A 1 311 ? -11.507 -18.056 13.970 1.00 48.50 311 LEU A CA 1
ATOM 2408 C C . LEU A 1 311 ? -12.049 -17.293 12.749 1.00 48.50 311 LEU A C 1
ATOM 2410 O O . LEU A 1 311 ? -12.039 -16.065 12.734 1.00 48.50 311 LEU A O 1
ATOM 2414 N N . GLY A 1 312 ? -12.533 -18.014 11.734 1.00 43.28 312 GLY A N 1
ATOM 2415 C CA . GLY A 1 312 ? -13.188 -17.441 10.562 1.00 43.28 312 GLY A CA 1
ATOM 2416 C C . GLY A 1 312 ? -14.631 -17.049 10.869 1.00 43.28 312 GLY A C 1
ATOM 2417 O O . GLY A 1 312 ? -15.416 -17.897 11.281 1.00 43.28 312 GLY A O 1
ATOM 2418 N N . ARG A 1 313 ? -14.950 -15.770 10.631 1.00 43.56 313 ARG A N 1
ATOM 2419 C CA . ARG A 1 313 ? -16.270 -15.130 10.777 1.00 43.56 313 ARG A CA 1
ATOM 2420 C C . ARG A 1 313 ? -16.888 -15.306 12.168 1.00 43.56 313 ARG A C 1
ATOM 2422 O O . ARG A 1 313 ? -17.539 -16.302 12.469 1.00 43.56 313 ARG A O 1
ATOM 2429 N N . ARG A 1 314 ? -16.792 -14.265 13.002 1.00 41.09 314 ARG A N 1
ATOM 2430 C CA . ARG A 1 314 ? -17.772 -14.103 14.086 1.00 41.09 314 ARG A CA 1
ATOM 2431 C C . ARG A 1 314 ? -19.175 -14.128 13.456 1.00 41.09 314 ARG A C 1
ATOM 2433 O O . ARG A 1 314 ? -19.372 -13.416 12.470 1.00 41.09 314 ARG A O 1
ATOM 2440 N N . PRO A 1 315 ? -20.141 -14.888 14.000 1.00 36.19 315 PRO A N 1
ATOM 2441 C CA . PRO A 1 315 ? -21.538 -14.785 13.606 1.00 36.19 315 PRO A CA 1
ATOM 2442 C C . PRO A 1 315 ? -22.082 -13.457 14.138 1.00 36.19 315 PRO A C 1
ATOM 2444 O O . PRO A 1 315 ? -22.708 -13.373 15.187 1.00 36.19 315 PRO A O 1
ATOM 2447 N N . ALA A 1 316 ? -21.769 -12.382 13.435 1.00 39.16 316 ALA A N 1
ATOM 2448 C CA . ALA A 1 316 ? -22.499 -11.140 13.505 1.00 39.16 316 ALA A CA 1
ATOM 2449 C C . ALA A 1 316 ? -22.760 -10.754 12.053 1.00 39.16 316 ALA A C 1
ATOM 2451 O O . ALA A 1 316 ? -21.812 -10.615 11.285 1.00 39.16 316 ALA A O 1
ATOM 2452 N N . MET A 1 317 ? -24.040 -10.586 11.713 1.00 37.94 317 MET A N 1
ATOM 2453 C CA . MET A 1 317 ? -24.576 -10.194 10.400 1.00 37.94 317 MET A CA 1
ATOM 2454 C C . MET A 1 317 ? -25.069 -11.309 9.459 1.00 37.94 317 MET A C 1
ATOM 2456 O O . MET A 1 317 ? -25.035 -11.134 8.247 1.00 37.94 317 MET A O 1
ATOM 2460 N N . GLU A 1 318 ? -25.644 -12.390 9.994 1.00 30.75 318 GLU A N 1
ATOM 2461 C CA . GLU A 1 318 ? -26.774 -13.060 9.320 1.00 30.75 318 GLU A CA 1
ATOM 2462 C C . GLU A 1 318 ? -28.087 -12.452 9.833 1.00 30.75 318 GLU A C 1
ATOM 2464 O O . GLU A 1 318 ? -28.817 -13.015 10.641 1.00 30.75 318 GLU A O 1
ATOM 2469 N N . ALA A 1 319 ? -28.350 -11.228 9.404 1.00 31.22 319 ALA A N 1
ATOM 2470 C CA . ALA A 1 319 ? -29.693 -10.692 9.276 1.00 31.22 319 ALA A CA 1
ATOM 2471 C C . ALA A 1 319 ? -29.653 -9.902 7.970 1.00 31.22 319 ALA A C 1
ATOM 2473 O O . ALA A 1 319 ? -28.696 -9.157 7.770 1.00 31.22 319 ALA A O 1
ATOM 2474 N N . PHE A 1 320 ? -30.642 -10.101 7.102 1.00 33.88 320 PHE A N 1
ATOM 2475 C CA . PHE A 1 320 ? -30.680 -9.688 5.689 1.00 33.88 320 PHE A CA 1
ATOM 2476 C C . PHE A 1 320 ? -29.979 -10.660 4.721 1.00 33.88 320 PHE A C 1
ATOM 2478 O O . PHE A 1 320 ? -29.001 -10.323 4.056 1.00 33.88 320 PHE A O 1
ATOM 2485 N N . ALA A 1 321 ? -30.531 -11.876 4.657 1.00 33.84 321 ALA A N 1
ATOM 2486 C CA . ALA A 1 321 ? -30.712 -12.604 3.400 1.00 33.84 321 ALA A CA 1
ATOM 2487 C C . ALA A 1 321 ? -32.150 -12.369 2.913 1.00 33.84 321 ALA A C 1
ATOM 2489 O O . ALA A 1 321 ? -33.024 -12.189 3.798 1.00 33.84 321 ALA A O 1
#

Secondary structure (DSSP, 8-state):
--PPP--------TTSPPEESS-HHHHHTTEE--TT-EEEEEEEETTTTEEEEEEEEE-TT----S------S-SPPSEEEEEEEEEEGGG--HHHHHHHH----SSEEEEEEEPP-TTSPEEEEEEEEETTEEEEEEEEEEES--HHHHHHHHHHHHHHH--TT-EEEE-STTHHHHHHHHHH-BTTB--TTTEEEE-TTSEEE-B-TTT-PBPEETTTTEE-EEEHHHHHHHHHHHHHHTT-EEEES-HHHHHHHHH-EEEE-TTS-EEE--SS-HHHHHHHHHHHHHHHHHHSTT-PPPPP-PPPTTSS--S------

Radius of gyration: 20.0 Å; chains: 1; bounding box: 58×43×58 Å

Foldseek 3Di:
DDDPAQDQDDQDAFVDDWAFLFAPVLQVVQADADQLEKEWEWEQDVVVQKIWIWMWGADPQDDDDDPDDDDDPPDDDRTDTPDTDIGHNVPDDLLVVLVVRHAEDAAAKFKFWEDDAAAGKIKIWIWHADPLATETRYIYIYHHDDLVSVLVNVQSCCVRHVRLLAYFYACADPRVVSQVDQQVDDDPHHCNVRYDHFHQQDKDFAARLVARHGDADPVPRHGDIDGLVVNLSSNVSRCSNVSRYHYYSDVLCVPQNRPWTWDQDPVRHTDTDPPSCNVVNRSSRSSVSVSCLVHNDPNDPGDRDDDPPPSPDDPDDPPDD

Sequence (321 aa):
MDSPGYQQLVLGNWGDPAATVFPWDQFVARVRPVPEYVVASLIHNAPQRTVQVTASRLDPTYQIGARTGDEAATGPQPLLPIMDREIDVANFSLEGMLTSIFQPVEGHLVAGIDCGASDDPTEILLWETRGQLARCVARLQLKRFDYPAQRTAVRVLDRLFRPSHGWGLDATGVGSALEHLLREGEQGWTLDGRVTGYVFNARVPDRNPETGETIEDPATGRARQVSAKELATRLLEMRIQRARIEFPADPAFLAQFPNHTAEIGSSGARVFRNTADHIVDASRVAMLRLFDLEHGDGAVAPVLFQVPRGLGRRPAMEAFA

pLDDT: mean 85.19, std 17.82, range [30.75, 98.81]